Protein AF-A0A7X7DGM4-F1 (afdb_monomer)

Mean predicted aligned error: 7.17 Å

Radius of gyration: 21.06 Å; Cα contacts (8 Å, |Δi|>4): 216; chains: 1; bounding box: 53×40×77 Å

Foldseek 3Di:
DVVVVVVVVVPPPDPPLCVVLVVLVVLLVVLVVLCVCCVVVVDVDCLSNLLDQNHSLVVSLLVLLVVLLVLLVVCCVVPPAPLSVLVNQLSVQVSCCSVPVPLLVQLCVVPVDQPDDDPRHGSSLVSSLVSCCVRNVVSVVVSVVRLVVDDPVVNVLVVLLVVLCVQLCCLCPVCVRVPNSVSSSSSNSVSSSSSSSSSSVSSVVVVVDDDDDDPPPDPDPPDD

pLDDT: mean 87.49, std 14.37, range [39.38, 98.25]

Secondary structure (DSSP, 8-state):
-HHHHHHHHHTSPP--HHHHHHHHHHHHHHHHHHHHHHHTTS---GGG-TTSTTSHHHHHHHHHHHHHHHHHHHHHHHS--HHHHHHHHHHHHHHHHHHHTHHHHHHHHH---TT-EETTEEHHHHHHHHHHHHHHHHHHHHHHHHHHHS-HHHHHHHHHHHHHHHHHHIIIIIIHHTT-HHHHHHHHHHHHHHHHHHHHHHHHHHHSSPPPPPTT-PPPP---

Structure (mmCIF, N/CA/C/O backbone):
data_AF-A0A7X7DGM4-F1
#
_entry.id   AF-A0A7X7DGM4-F1
#
loop_
_atom_site.group_PDB
_atom_site.id
_atom_site.type_symbol
_atom_site.label_atom_id
_atom_site.label_alt_id
_atom_site.label_comp_id
_atom_site.label_asym_id
_atom_site.label_entity_id
_atom_site.label_seq_id
_atom_site.pdbx_PDB_ins_code
_atom_site.Cartn_x
_atom_site.Cartn_y
_atom_site.Cartn_z
_atom_site.occupancy
_atom_site.B_iso_or_equiv
_atom_site.auth_seq_id
_atom_site.auth_comp_id
_atom_site.auth_asym_id
_atom_site.auth_atom_id
_atom_site.pdbx_PDB_model_num
ATOM 1 N N . MET A 1 1 ? -33.653 -12.966 5.161 1.00 49.22 1 MET A N 1
ATOM 2 C CA . MET A 1 1 ? -32.394 -12.351 4.659 1.00 49.22 1 MET A CA 1
ATOM 3 C C . MET A 1 1 ? -31.360 -12.007 5.738 1.00 49.22 1 MET A C 1
ATOM 5 O O . MET A 1 1 ? -30.227 -12.444 5.595 1.00 49.22 1 MET A O 1
ATOM 9 N N . LYS A 1 2 ? -31.691 -11.287 6.828 1.00 43.81 2 LYS A N 1
ATOM 10 C CA . LYS A 1 2 ? -30.704 -10.908 7.875 1.00 43.81 2 LYS A CA 1
ATOM 11 C C . LYS A 1 2 ? -30.013 -12.096 8.576 1.00 43.81 2 LYS A C 1
ATOM 13 O O . LYS A 1 2 ? -28.838 -11.999 8.907 1.00 43.81 2 LYS A O 1
ATOM 18 N N . VAL A 1 3 ? -30.720 -13.214 8.767 1.00 45.28 3 VAL A N 1
ATOM 19 C CA . VAL A 1 3 ? -30.190 -14.428 9.424 1.00 45.28 3 VAL A CA 1
ATOM 20 C C . VAL A 1 3 ? -29.213 -15.193 8.518 1.00 45.28 3 VAL A C 1
ATOM 22 O O . VAL A 1 3 ? -28.155 -15.612 8.975 1.00 45.28 3 VAL A O 1
ATOM 25 N N . ALA A 1 4 ? -29.513 -15.280 7.218 1.00 39.38 4 ALA A N 1
ATOM 26 C CA . ALA A 1 4 ? -28.675 -15.964 6.230 1.00 39.38 4 ALA A CA 1
ATOM 27 C C . ALA A 1 4 ? -27.340 -15.238 5.977 1.00 39.38 4 ALA A C 1
ATOM 29 O O . ALA A 1 4 ? -26.299 -15.883 5.910 1.00 39.38 4 ALA A O 1
ATOM 30 N N . LEU A 1 5 ? -27.338 -13.894 5.941 1.00 39.94 5 LEU A N 1
ATOM 31 C CA . LEU A 1 5 ? -26.080 -13.137 5.905 1.00 39.94 5 LEU A CA 1
ATOM 32 C C . LEU A 1 5 ? -25.246 -13.400 7.166 1.00 39.94 5 LEU A C 1
ATOM 34 O O . LEU A 1 5 ? -24.058 -13.677 7.064 1.00 39.94 5 LEU A O 1
ATOM 38 N N . LYS A 1 6 ? -25.849 -13.362 8.361 1.00 44.38 6 LYS A N 1
ATOM 39 C CA . LYS A 1 6 ? -25.115 -13.599 9.617 1.00 44.38 6 LYS A CA 1
ATOM 40 C C . LYS A 1 6 ? -24.428 -14.977 9.632 1.00 44.38 6 LYS A C 1
ATOM 42 O O . LYS A 1 6 ? -23.283 -15.070 10.057 1.00 44.38 6 LYS A O 1
ATOM 47 N N . SER A 1 7 ? -25.106 -16.001 9.108 1.00 42.91 7 SER A N 1
ATOM 48 C CA . SER A 1 7 ? -24.607 -17.377 8.975 1.00 42.91 7 SER A CA 1
ATOM 49 C C . SER A 1 7 ? -23.436 -17.503 7.991 1.00 42.91 7 SER A C 1
ATOM 51 O O . SER A 1 7 ? -22.417 -18.076 8.364 1.00 42.91 7 SER A O 1
ATOM 53 N N . PHE A 1 8 ? -23.527 -16.914 6.795 1.00 46.56 8 PHE A N 1
ATOM 54 C CA . PHE A 1 8 ? -22.455 -16.981 5.790 1.00 46.56 8 PHE A CA 1
ATOM 55 C C . PHE A 1 8 ? -21.150 -16.329 6.281 1.00 46.56 8 PHE A C 1
ATOM 57 O O . PHE A 1 8 ? -20.058 -16.853 6.092 1.00 46.56 8 PHE A O 1
ATOM 64 N N . TRP A 1 9 ? -21.247 -15.200 6.988 1.00 43.81 9 TRP A N 1
ATOM 65 C CA . TRP A 1 9 ? -20.066 -14.470 7.465 1.00 43.81 9 TRP A CA 1
ATOM 66 C C . TRP A 1 9 ? -19.476 -15.029 8.775 1.00 43.81 9 TRP A C 1
ATOM 68 O O . TRP A 1 9 ? -18.310 -14.760 9.069 1.00 43.81 9 TRP A O 1
ATOM 78 N N . CYS A 1 10 ? -20.245 -15.817 9.541 1.00 47.12 10 CYS A N 1
ATOM 79 C CA . CYS A 1 10 ? -19.737 -16.634 10.654 1.00 47.12 10 CYS A CA 1
ATOM 80 C C . CYS A 1 10 ? -18.918 -17.844 10.178 1.00 47.12 10 CYS A C 1
ATOM 82 O O . CYS A 1 10 ? -18.188 -18.416 10.978 1.00 47.12 10 CYS A O 1
ATOM 84 N N . GLN A 1 11 ? -19.025 -18.212 8.898 1.00 44.12 11 GLN A N 1
ATOM 85 C CA . GLN A 1 11 ? -18.279 -19.317 8.291 1.00 44.12 11 GLN A CA 1
ATOM 86 C C . GLN A 1 11 ? -16.961 -18.884 7.642 1.00 44.12 11 GLN A C 1
ATOM 88 O O . GLN A 1 11 ? -16.207 -19.748 7.204 1.00 44.12 11 GLN A O 1
ATOM 93 N N . ILE A 1 12 ? -16.647 -17.581 7.585 1.00 50.88 12 ILE A N 1
ATOM 94 C CA . ILE A 1 12 ? -15.304 -17.161 7.171 1.00 50.88 12 ILE A CA 1
ATOM 95 C C . ILE A 1 12 ? -14.334 -17.604 8.267 1.00 50.88 12 ILE A C 1
ATOM 97 O O . ILE A 1 12 ? -14.488 -17.124 9.398 1.00 50.88 12 ILE A O 1
ATOM 101 N N . PRO A 1 13 ? -13.364 -18.487 7.953 1.00 57.91 13 PRO A N 1
ATOM 102 C CA . PRO A 1 13 ? -12.381 -18.952 8.918 1.00 57.91 13 PRO A CA 1
ATOM 103 C C . PRO A 1 13 ? -11.741 -17.758 9.613 1.00 57.91 13 PRO A C 1
ATOM 105 O O . PRO A 1 13 ? -11.475 -16.731 8.980 1.00 57.91 13 PRO A O 1
ATOM 108 N N . ASP A 1 14 ? -11.489 -17.872 10.915 1.00 69.38 14 ASP A N 1
ATOM 109 C CA . ASP A 1 14 ? -10.647 -16.884 11.570 1.00 69.38 14 ASP A CA 1
ATOM 110 C C . ASP A 1 14 ? -9.320 -16.809 10.810 1.00 69.38 14 ASP A C 1
ATOM 112 O O . ASP A 1 14 ? -8.668 -17.825 10.565 1.00 69.38 14 ASP A O 1
ATOM 116 N N . PHE A 1 15 ? -8.945 -15.596 10.399 1.00 71.94 15 PHE A N 1
ATOM 117 C CA . PHE A 1 15 ? -7.660 -15.347 9.766 1.00 71.94 15 PHE A CA 1
ATOM 118 C C . PHE A 1 15 ? -6.574 -15.884 10.697 1.00 71.94 15 PHE A C 1
ATOM 120 O O . PHE A 1 15 ? -6.407 -15.356 11.796 1.00 71.94 15 PHE A O 1
ATOM 127 N N . ASN A 1 16 ? -5.846 -16.922 10.287 1.00 87.44 16 ASN A N 1
ATOM 128 C CA . ASN A 1 16 ? -4.618 -17.295 10.970 1.00 87.44 16 ASN A CA 1
ATOM 129 C C . ASN A 1 16 ? -3.543 -16.299 10.506 1.00 87.44 16 ASN A C 1
ATOM 131 O O . ASN A 1 16 ? -3.042 -16.439 9.387 1.00 87.44 16 ASN A O 1
ATOM 135 N N . PRO A 1 17 ? -3.198 -15.275 11.315 1.00 88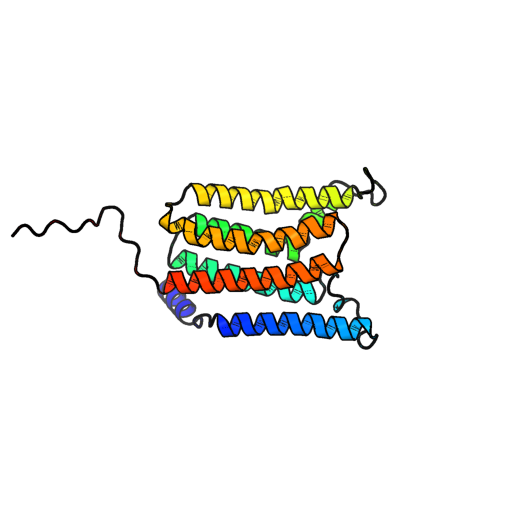.81 17 PRO A N 1
ATOM 136 C CA . PRO A 1 17 ? -2.332 -14.196 10.856 1.00 88.81 17 PRO A CA 1
ATOM 137 C C . PRO A 1 17 ? -0.936 -14.707 10.499 1.00 88.81 17 PRO A C 1
ATOM 139 O O . PRO A 1 17 ? -0.313 -14.164 9.597 1.00 88.81 17 PRO A O 1
ATOM 142 N N . MET A 1 18 ? -0.471 -15.776 11.156 1.00 90.12 18 MET A N 1
ATOM 143 C CA . MET A 1 18 ? 0.835 -16.371 10.881 1.00 90.12 18 MET A CA 1
ATOM 144 C C . MET A 1 18 ? 0.834 -17.153 9.572 1.00 90.12 18 MET A C 1
ATOM 146 O O . MET A 1 18 ? 1.794 -17.056 8.819 1.00 90.12 18 MET A O 1
ATOM 150 N N . ALA A 1 19 ? -0.243 -17.883 9.267 1.00 93.06 19 ALA A N 1
ATOM 151 C CA . ALA A 1 19 ? -0.361 -18.581 7.988 1.00 93.06 19 ALA A CA 1
ATOM 152 C C . ALA A 1 19 ? -0.428 -17.593 6.813 1.00 93.06 19 ALA A C 1
ATOM 154 O O . ALA A 1 19 ? 0.237 -17.790 5.803 1.00 93.06 19 ALA A O 1
ATOM 155 N N . ILE A 1 20 ? -1.186 -16.503 6.970 1.00 94.69 20 ILE A N 1
ATOM 156 C CA . ILE A 1 20 ? -1.295 -15.443 5.958 1.00 94.69 20 ILE A CA 1
ATOM 157 C C . ILE A 1 20 ? 0.048 -14.741 5.767 1.00 94.69 20 ILE A C 1
ATOM 159 O O . ILE A 1 20 ? 0.501 -14.584 4.638 1.00 94.69 20 ILE A O 1
ATOM 163 N N . LEU A 1 21 ? 0.701 -14.339 6.861 1.00 95.50 21 LEU A N 1
ATOM 164 C CA . LEU A 1 21 ? 2.006 -13.693 6.785 1.00 95.50 21 LEU A CA 1
ATOM 165 C C . LEU A 1 21 ? 3.051 -14.630 6.169 1.00 95.50 21 LEU A C 1
ATOM 167 O O . LEU A 1 21 ? 3.787 -14.212 5.284 1.00 95.50 21 LEU A O 1
ATOM 171 N N . GLY A 1 22 ? 3.070 -15.900 6.580 1.00 96.56 22 GLY A N 1
ATOM 172 C CA . GLY A 1 22 ? 3.947 -16.919 6.007 1.00 96.56 22 GLY A CA 1
ATOM 173 C C . GLY A 1 22 ? 3.726 -17.098 4.505 1.00 96.56 22 GLY A C 1
ATOM 174 O O . GLY A 1 22 ? 4.695 -17.143 3.756 1.00 96.56 22 GLY A O 1
ATOM 175 N N . PHE A 1 23 ? 2.470 -17.115 4.050 1.00 97.00 23 PHE A N 1
ATOM 176 C CA . PHE A 1 23 ? 2.144 -17.158 2.625 1.00 97.00 23 PHE A CA 1
ATOM 177 C C . PHE A 1 23 ? 2.737 -15.966 1.860 1.00 97.00 23 PHE A C 1
ATOM 179 O O . PHE A 1 23 ? 3.392 -16.173 0.843 1.00 97.00 23 PHE A O 1
ATOM 186 N N . PHE A 1 24 ? 2.565 -14.735 2.352 1.00 97.75 24 PHE A N 1
ATOM 187 C CA . PHE A 1 24 ? 3.086 -13.552 1.657 1.00 97.75 24 PHE A CA 1
ATOM 188 C C . PHE A 1 24 ? 4.608 -13.426 1.720 1.00 97.75 24 PHE A C 1
ATOM 190 O O . PHE A 1 24 ? 5.209 -13.021 0.735 1.00 97.75 24 PHE A O 1
ATOM 197 N N . VAL A 1 25 ? 5.248 -13.847 2.814 1.00 98.00 25 VAL A N 1
ATOM 198 C CA . VAL A 1 25 ? 6.716 -13.938 2.880 1.00 98.00 25 VAL A CA 1
ATOM 199 C C . VAL A 1 25 ? 7.246 -14.937 1.846 1.00 98.00 25 VAL A C 1
ATOM 201 O O . VAL A 1 25 ? 8.234 -14.659 1.171 1.00 98.00 25 VAL A O 1
ATOM 204 N N . LEU A 1 26 ? 6.584 -16.086 1.683 1.00 98.06 26 LEU A N 1
ATOM 205 C CA . LEU A 1 26 ? 6.948 -17.061 0.652 1.00 98.06 26 LEU A CA 1
ATOM 206 C C . LEU A 1 26 ? 6.674 -16.536 -0.763 1.00 98.06 26 LEU A C 1
ATOM 208 O O . LEU A 1 26 ? 7.463 -16.808 -1.663 1.00 98.06 26 LEU A O 1
ATOM 212 N N . ALA A 1 27 ? 5.596 -15.775 -0.966 1.00 97.62 27 ALA A N 1
ATOM 213 C CA . ALA A 1 27 ? 5.300 -15.138 -2.247 1.00 97.62 27 ALA A CA 1
ATOM 214 C C . ALA A 1 27 ? 6.354 -14.079 -2.620 1.00 97.62 27 ALA A C 1
ATOM 216 O O . ALA A 1 27 ? 6.811 -14.058 -3.761 1.00 97.62 27 ALA A O 1
ATOM 217 N N . ASP A 1 28 ? 6.808 -13.274 -1.655 1.00 97.31 28 ASP A N 1
ATOM 218 C CA . ASP A 1 28 ? 7.899 -12.310 -1.845 1.00 97.31 28 ASP A CA 1
ATOM 219 C C . ASP A 1 28 ? 9.216 -13.021 -2.180 1.00 97.31 28 ASP A C 1
ATOM 221 O O . ASP A 1 28 ? 9.929 -12.632 -3.105 1.00 97.31 28 ASP A O 1
ATOM 225 N N . ALA A 1 29 ? 9.530 -14.105 -1.462 1.00 97.56 29 ALA A N 1
ATOM 226 C CA . ALA A 1 29 ? 10.707 -14.925 -1.743 1.00 97.56 29 ALA A CA 1
ATOM 227 C C . ALA A 1 29 ? 10.638 -15.565 -3.138 1.00 97.56 29 ALA A C 1
ATOM 229 O O . ALA A 1 29 ? 11.643 -15.616 -3.847 1.00 97.56 29 ALA A O 1
ATOM 230 N N . LEU A 1 30 ? 9.451 -16.013 -3.558 1.00 97.56 30 LEU A N 1
ATOM 231 C CA . LEU A 1 30 ? 9.222 -16.524 -4.904 1.00 97.56 30 LEU A CA 1
ATOM 232 C C . LEU A 1 30 ? 9.424 -15.428 -5.957 1.00 97.56 30 LEU A C 1
ATOM 234 O O . LEU A 1 30 ? 10.065 -15.693 -6.970 1.00 97.56 30 LEU A O 1
ATOM 238 N N . ALA A 1 31 ? 8.939 -14.205 -5.724 1.00 97.12 31 ALA A N 1
ATOM 239 C CA . ALA A 1 31 ? 9.156 -13.086 -6.640 1.00 97.12 31 ALA A CA 1
ATOM 240 C C . ALA A 1 31 ? 10.651 -12.790 -6.828 1.00 97.12 31 ALA A C 1
ATOM 242 O O . ALA A 1 31 ? 11.116 -12.670 -7.962 1.00 97.12 31 ALA A O 1
ATOM 243 N N . TRP A 1 32 ? 11.423 -12.783 -5.739 1.00 96.94 32 TRP A N 1
ATOM 244 C CA . TRP A 1 32 ? 12.881 -12.650 -5.792 1.00 96.94 32 TRP A CA 1
ATOM 245 C C . TRP A 1 32 ? 13.574 -13.806 -6.512 1.00 96.94 32 TRP A C 1
ATOM 247 O O . TRP A 1 32 ? 14.485 -13.572 -7.304 1.00 96.94 32 TRP A O 1
ATOM 257 N N . LEU A 1 33 ? 13.149 -15.048 -6.269 1.00 97.62 33 LEU A N 1
ATOM 258 C CA . LEU A 1 33 ? 13.703 -16.222 -6.943 1.00 97.62 33 LEU A CA 1
ATOM 259 C C . LEU A 1 33 ? 13.465 -16.161 -8.458 1.00 97.62 33 LEU A C 1
ATOM 261 O O . LEU A 1 33 ? 14.388 -16.390 -9.239 1.00 97.62 33 LEU A O 1
ATOM 265 N N . LEU A 1 34 ? 12.242 -15.823 -8.871 1.00 97.62 34 LEU A N 1
ATOM 266 C CA . LEU A 1 34 ? 11.877 -15.685 -10.281 1.00 97.62 34 LEU A CA 1
ATOM 267 C C . LEU A 1 34 ? 12.620 -14.522 -10.941 1.00 97.62 34 LEU A C 1
ATOM 269 O O . LEU A 1 34 ? 13.080 -14.666 -12.072 1.00 97.62 34 LEU A O 1
ATOM 273 N N . TYR A 1 35 ? 12.810 -13.409 -10.228 1.00 96.75 35 TYR A N 1
ATOM 274 C CA . TYR A 1 35 ? 13.678 -12.331 -10.689 1.00 96.75 35 TYR A CA 1
ATOM 275 C C . TYR A 1 35 ? 15.127 -12.811 -10.866 1.00 96.75 35 TYR A C 1
ATOM 277 O O . TYR A 1 35 ? 15.737 -12.549 -11.899 1.00 96.75 35 TYR A O 1
ATOM 285 N N . GLY A 1 36 ? 15.656 -13.597 -9.923 1.00 96.88 36 GLY A N 1
ATOM 286 C CA . GLY A 1 36 ? 16.966 -14.239 -10.044 1.00 96.88 36 GLY A CA 1
ATOM 287 C C . GLY A 1 36 ? 17.088 -15.076 -11.319 1.00 96.88 36 GLY A C 1
ATOM 288 O O . GLY A 1 36 ? 18.014 -14.873 -12.102 1.00 96.88 36 GLY A O 1
ATOM 289 N N . PHE A 1 37 ? 16.113 -15.949 -11.588 1.00 98.12 37 PHE A N 1
ATOM 290 C CA . PHE A 1 37 ? 16.063 -16.732 -12.828 1.00 98.12 37 PHE A CA 1
ATOM 291 C C . PHE A 1 37 ? 15.947 -15.864 -14.085 1.00 98.12 37 PHE A C 1
ATOM 293 O O . PHE A 1 37 ? 16.579 -16.173 -15.093 1.00 98.12 37 PHE A O 1
ATOM 300 N N . TYR A 1 38 ? 15.191 -14.768 -14.030 1.00 96.94 38 TYR A N 1
ATOM 301 C CA . TYR A 1 38 ? 15.123 -13.797 -15.118 1.00 96.94 38 TYR A CA 1
ATOM 302 C C . TYR A 1 38 ? 16.489 -13.152 -15.400 1.00 96.94 38 TYR A C 1
ATOM 304 O O . TYR A 1 38 ? 16.911 -13.096 -16.548 1.00 96.94 38 TYR A O 1
ATOM 312 N N . THR A 1 39 ? 17.234 -12.738 -14.370 1.00 96.50 39 THR A N 1
ATOM 313 C CA . THR A 1 39 ? 18.568 -12.124 -14.553 1.00 96.50 39 THR A CA 1
ATOM 314 C C . THR A 1 39 ? 19.650 -13.089 -15.045 1.00 96.50 39 THR A C 1
ATOM 316 O O . THR A 1 39 ? 20.721 -12.642 -15.440 1.00 96.50 39 THR A O 1
ATOM 319 N N . GLN A 1 40 ? 19.392 -14.397 -14.994 1.00 97.12 40 GLN A N 1
ATOM 320 C CA . GLN A 1 40 ? 20.279 -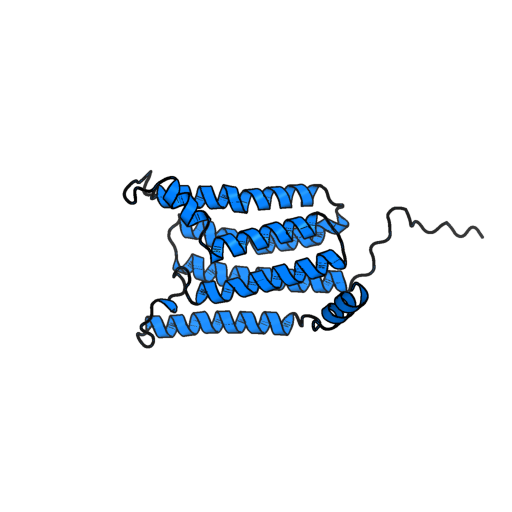15.447 -15.507 1.00 97.12 40 GLN A CA 1
ATOM 321 C C . GLN A 1 40 ? 19.801 -15.994 -16.863 1.00 97.12 40 GLN A C 1
ATOM 323 O O . GLN A 1 40 ? 20.228 -17.074 -17.266 1.00 97.12 40 GLN A O 1
ATOM 328 N N . ASP A 1 41 ? 18.867 -15.304 -17.529 1.00 95.19 41 ASP A N 1
ATOM 329 C CA . ASP A 1 41 ? 18.271 -15.695 -18.814 1.00 95.19 41 ASP A CA 1
ATOM 330 C C . ASP A 1 41 ? 17.572 -17.075 -18.808 1.00 95.19 41 ASP A C 1
ATOM 332 O O . ASP A 1 41 ? 17.265 -17.639 -19.858 1.00 95.19 41 ASP A O 1
ATOM 336 N N . ILE A 1 42 ? 17.257 -17.619 -17.624 1.00 97.25 42 ILE A N 1
ATOM 337 C CA . ILE A 1 42 ? 16.465 -18.853 -17.469 1.00 97.25 42 ILE A CA 1
ATOM 338 C C . ILE A 1 42 ? 14.993 -18.562 -17.789 1.00 97.25 42 ILE A C 1
ATOM 340 O O . ILE A 1 42 ? 14.302 -19.373 -18.406 1.00 97.25 42 ILE A O 1
ATOM 344 N N . LEU A 1 43 ? 14.507 -17.391 -17.366 1.00 96.56 43 LEU A N 1
ATOM 345 C CA . LEU A 1 43 ? 13.185 -16.875 -17.708 1.00 96.56 43 LEU A CA 1
ATOM 346 C C . LEU A 1 43 ? 13.339 -15.682 -18.649 1.00 96.56 43 LEU A C 1
ATOM 348 O O . LEU A 1 43 ? 14.045 -14.732 -18.340 1.00 96.56 43 LEU A O 1
ATOM 352 N N . THR A 1 44 ? 12.628 -15.697 -19.772 1.00 95.19 44 THR A N 1
ATOM 353 C CA . THR A 1 44 ? 12.768 -14.671 -20.823 1.00 95.19 44 THR A CA 1
ATOM 354 C C . THR A 1 44 ? 11.712 -13.568 -20.751 1.00 95.19 44 THR A C 1
ATOM 356 O O . THR A 1 44 ? 11.869 -12.497 -21.338 1.00 95.19 44 THR A O 1
ATOM 359 N N . SER A 1 45 ? 10.609 -13.806 -20.037 1.00 96.50 45 SER A N 1
ATOM 360 C CA . SER A 1 45 ? 9.525 -12.833 -19.928 1.00 96.50 45 SER A CA 1
ATOM 361 C C . SER A 1 45 ? 9.876 -11.722 -18.946 1.00 96.50 45 SER A C 1
ATOM 363 O O . SER A 1 45 ? 10.128 -11.982 -17.770 1.00 96.50 45 SER A O 1
ATOM 365 N N . ARG A 1 46 ? 9.761 -10.464 -19.395 1.00 94.62 46 ARG A N 1
ATOM 366 C CA . ARG A 1 46 ? 9.895 -9.275 -18.533 1.00 94.62 46 ARG A CA 1
ATOM 367 C C . ARG A 1 46 ? 8.897 -9.251 -17.377 1.00 94.62 46 ARG A C 1
ATOM 369 O O . ARG A 1 46 ? 9.101 -8.497 -16.439 1.00 94.62 46 ARG A O 1
ATOM 376 N N . PHE A 1 47 ? 7.843 -10.066 -17.426 1.00 96.62 47 PHE A N 1
ATOM 377 C CA . PHE A 1 47 ? 6.889 -10.250 -16.331 1.00 96.62 47 PHE A CA 1
ATOM 378 C C . PHE A 1 47 ? 7.557 -10.570 -14.983 1.00 96.62 47 PHE A C 1
ATOM 380 O O . PHE A 1 47 ? 7.049 -10.162 -13.945 1.00 96.62 47 PHE A O 1
ATOM 387 N N . PHE A 1 48 ? 8.696 -11.268 -14.997 1.00 96.56 48 PHE A N 1
ATOM 388 C CA . PHE A 1 48 ? 9.439 -11.641 -13.787 1.00 96.56 48 PHE A CA 1
ATOM 389 C C . PHE A 1 48 ? 10.448 -10.580 -13.329 1.00 96.56 48 PHE A C 1
ATOM 391 O O . PHE A 1 48 ? 11.117 -10.763 -12.314 1.00 96.56 48 PHE A O 1
ATOM 398 N N . HIS A 1 49 ? 10.569 -9.471 -14.057 1.00 95.12 49 HIS A N 1
ATOM 399 C CA . HIS A 1 49 ? 11.343 -8.326 -13.606 1.00 95.12 49 HIS A CA 1
ATOM 400 C C . HIS A 1 49 ? 10.597 -7.637 -12.460 1.00 95.12 49 HIS A C 1
ATOM 402 O O . HIS A 1 49 ? 9.445 -7.249 -12.630 1.00 95.12 49 HIS A O 1
ATOM 408 N N . ILE A 1 50 ? 11.235 -7.491 -11.297 1.00 92.50 50 ILE A N 1
ATOM 409 C CA . ILE A 1 50 ? 10.542 -7.027 -10.085 1.00 92.50 50 ILE A CA 1
ATOM 410 C C . ILE A 1 50 ? 10.085 -5.566 -10.175 1.00 92.50 50 ILE A C 1
ATOM 412 O O . ILE A 1 50 ? 9.006 -5.249 -9.700 1.00 92.50 50 ILE A O 1
ATOM 416 N N . ALA A 1 51 ? 10.861 -4.708 -10.842 1.00 92.50 51 ALA A N 1
ATOM 417 C CA . ALA A 1 51 ? 10.544 -3.292 -11.043 1.00 92.50 51 ALA A CA 1
ATOM 418 C C . ALA A 1 51 ? 9.773 -3.036 -12.346 1.00 92.50 51 ALA A C 1
ATOM 420 O O . ALA A 1 51 ? 10.055 -2.083 -13.066 1.00 92.50 51 ALA A O 1
ATOM 421 N N . ARG A 1 52 ? 8.942 -3.991 -12.765 1.00 91.62 52 ARG A N 1
ATOM 422 C CA . ARG A 1 52 ? 8.095 -3.830 -13.944 1.00 91.62 52 ARG A CA 1
ATOM 423 C C . ARG A 1 52 ? 6.665 -3.581 -13.494 1.00 91.62 52 ARG A C 1
ATOM 425 O O . ARG A 1 52 ? 6.099 -4.460 -12.848 1.00 91.62 52 ARG A O 1
ATOM 432 N N . ASP A 1 53 ? 6.082 -2.529 -14.053 1.00 87.81 53 ASP A N 1
ATOM 433 C CA . ASP A 1 53 ? 4.660 -2.220 -13.946 1.00 87.81 53 ASP A CA 1
ATOM 434 C C . ASP A 1 53 ? 3.801 -3.421 -14.351 1.00 87.81 53 ASP A C 1
ATOM 436 O O . ASP A 1 53 ? 3.970 -4.018 -15.432 1.00 87.81 53 ASP A O 1
ATOM 440 N N . ARG A 1 54 ? 2.878 -3.796 -13.467 1.00 90.75 54 ARG A N 1
ATOM 441 C CA . ARG A 1 54 ? 1.990 -4.965 -13.569 1.00 90.75 54 ARG A CA 1
ATOM 442 C C . ARG A 1 54 ? 2.749 -6.281 -13.748 1.00 90.75 54 ARG A C 1
ATOM 444 O O . ARG A 1 54 ? 2.246 -7.242 -14.343 1.00 90.75 54 ARG A O 1
ATOM 451 N N . GLY A 1 55 ? 3.995 -6.316 -13.284 1.00 93.75 55 GLY A N 1
ATOM 452 C CA . GLY A 1 55 ? 4.827 -7.505 -13.209 1.00 93.75 55 GLY A CA 1
ATOM 453 C C . GLY A 1 55 ? 4.412 -8.420 -12.061 1.00 93.75 55 GLY A C 1
ATOM 454 O O . GLY A 1 55 ? 3.515 -8.129 -11.269 1.00 93.75 55 GLY A O 1
ATOM 455 N N . PHE A 1 56 ? 5.098 -9.555 -11.948 1.00 95.12 56 PHE A N 1
ATOM 456 C CA . PHE A 1 56 ? 4.826 -10.522 -10.889 1.00 95.12 56 PHE A CA 1
ATOM 457 C C . PHE A 1 56 ? 4.989 -9.917 -9.485 1.00 95.12 56 PHE A C 1
ATOM 459 O O . PHE A 1 56 ? 4.214 -10.255 -8.594 1.00 95.12 56 PHE A O 1
ATOM 466 N N . GLY A 1 57 ? 5.955 -9.005 -9.304 1.00 93.25 57 GLY A N 1
ATOM 467 C CA . GLY A 1 57 ? 6.189 -8.299 -8.041 1.00 93.25 57 GLY A CA 1
ATOM 468 C C . GLY A 1 57 ? 4.941 -7.568 -7.543 1.00 93.25 57 GLY A C 1
ATOM 469 O O . GLY A 1 57 ? 4.459 -7.865 -6.454 1.00 93.25 57 GLY A O 1
ATOM 470 N N . GLU A 1 58 ? 4.360 -6.692 -8.361 1.00 93.00 58 GLU A N 1
ATOM 471 C CA . GLU A 1 58 ? 3.117 -5.970 -8.044 1.00 93.00 58 GLU A CA 1
ATOM 472 C C . GLU A 1 58 ? 1.908 -6.883 -7.852 1.00 93.00 58 GLU A C 1
ATOM 474 O O . GLU A 1 58 ? 1.135 -6.714 -6.909 1.00 93.00 58 GLU A O 1
ATOM 479 N N . ILE A 1 59 ? 1.768 -7.919 -8.684 1.00 94.56 59 ILE A N 1
ATOM 480 C CA . ILE A 1 59 ? 0.665 -8.881 -8.552 1.00 94.56 59 ILE A CA 1
ATOM 481 C C . ILE A 1 59 ? 0.696 -9.586 -7.189 1.00 94.56 59 ILE A C 1
ATOM 483 O O . ILE A 1 59 ? -0.356 -9.958 -6.669 1.00 94.56 59 ILE A O 1
ATOM 487 N N . VAL A 1 60 ? 1.871 -9.754 -6.574 1.00 96.06 60 VAL A N 1
ATOM 488 C CA . VAL A 1 60 ? 1.996 -10.265 -5.199 1.00 96.06 60 VAL A CA 1
ATOM 489 C C . VAL A 1 60 ? 1.575 -9.218 -4.154 1.00 96.06 60 VAL A C 1
ATOM 491 O O . VAL A 1 60 ? 1.123 -9.589 -3.065 1.00 96.06 60 VAL A O 1
ATOM 494 N N . GLN A 1 61 ? 1.659 -7.92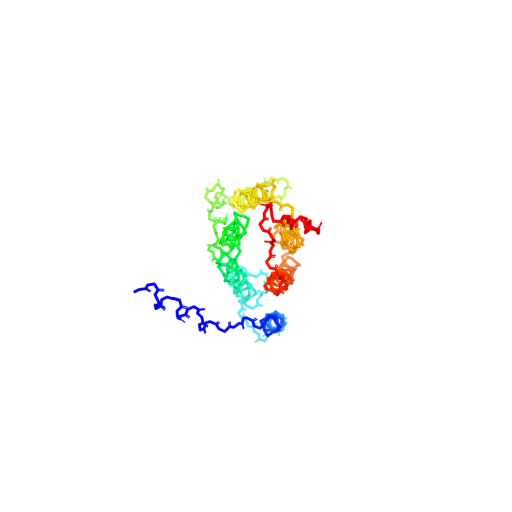3 -4.461 1.00 95.56 61 GLN A N 1
ATOM 495 C CA . GLN A 1 61 ? 1.262 -6.832 -3.566 1.00 95.56 61 GLN A CA 1
ATOM 496 C C . GLN A 1 61 ? -0.261 -6.636 -3.507 1.00 95.56 61 GLN A C 1
ATOM 498 O O . GLN A 1 61 ? -0.803 -6.472 -2.409 1.00 95.56 61 GLN A O 1
ATOM 503 N N . TYR A 1 62 ? -0.987 -6.738 -4.630 1.00 95.88 62 TYR A N 1
ATOM 504 C CA . TYR A 1 62 ? -2.440 -6.482 -4.653 1.00 95.88 62 TYR A CA 1
ATOM 505 C C . TYR A 1 62 ? -3.237 -7.334 -3.640 1.00 95.88 62 TYR A C 1
ATOM 507 O O . TYR A 1 62 ? -4.086 -6.796 -2.917 1.00 95.88 62 TYR A O 1
ATOM 515 N N . PRO A 1 63 ? -2.975 -8.650 -3.480 1.00 96.88 63 PRO A N 1
ATOM 516 C CA . PRO A 1 63 ? -3.670 -9.452 -2.482 1.00 96.88 63 PRO A CA 1
ATOM 517 C C . PRO A 1 63 ? -3.327 -9.050 -1.039 1.00 96.88 63 PRO A C 1
ATOM 519 O O . PRO A 1 63 ? -4.167 -9.250 -0.159 1.00 96.88 63 PRO A O 1
ATOM 522 N N . LYS A 1 64 ? -2.157 -8.444 -0.768 1.00 97.81 64 LYS A N 1
ATOM 523 C CA . LYS A 1 64 ? -1.823 -7.902 0.567 1.00 97.81 64 LYS A CA 1
ATOM 524 C C . LYS A 1 64 ? -2.785 -6.772 0.924 1.00 97.81 64 LYS A C 1
ATOM 526 O O . LYS A 1 64 ? -3.389 -6.809 2.000 1.00 97.81 64 LYS A O 1
ATOM 531 N N . PHE A 1 65 ? -3.014 -5.833 0.002 1.00 97.25 65 PHE A N 1
ATOM 532 C CA . PHE A 1 65 ? -4.063 -4.818 0.148 1.00 97.25 65 PHE A CA 1
ATOM 533 C C . PHE A 1 65 ? -5.442 -5.451 0.330 1.00 97.25 65 PHE A C 1
ATOM 535 O O . PHE A 1 65 ? -6.158 -5.093 1.266 1.00 97.25 65 PHE A O 1
ATOM 542 N N . GLY A 1 66 ? -5.792 -6.440 -0.498 1.00 96.94 66 GLY A N 1
ATOM 543 C CA . GLY A 1 66 ? -7.060 -7.166 -0.389 1.00 96.94 66 GLY A CA 1
ATOM 544 C C . GLY A 1 66 ? -7.296 -7.756 1.007 1.00 96.94 66 GLY A C 1
ATOM 545 O O . GLY A 1 66 ? -8.384 -7.613 1.5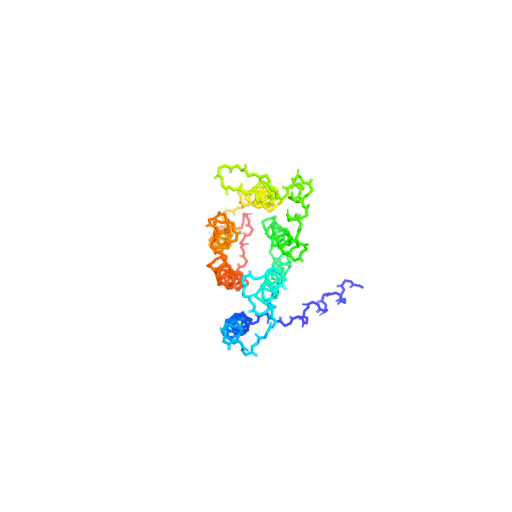73 1.00 96.94 66 GLY A O 1
ATOM 546 N N . VAL A 1 67 ? -6.265 -8.351 1.616 1.00 96.81 67 VAL A N 1
ATOM 547 C CA . VAL A 1 67 ? -6.335 -8.865 2.990 1.00 96.81 67 VAL A CA 1
ATOM 548 C C . VAL A 1 67 ? -6.478 -7.735 4.009 1.00 96.81 67 VAL A C 1
ATOM 550 O O . VAL A 1 67 ? -7.330 -7.835 4.894 1.00 96.81 67 VAL A O 1
ATOM 553 N N . MET A 1 68 ? -5.711 -6.646 3.894 1.00 96.94 68 MET A N 1
ATOM 554 C CA . MET A 1 68 ? -5.841 -5.491 4.796 1.00 96.94 68 MET A CA 1
ATOM 555 C C . MET A 1 68 ? -7.254 -4.888 4.750 1.00 96.94 68 MET A C 1
ATOM 557 O O . MET A 1 68 ? -7.858 -4.621 5.793 1.00 96.94 68 MET A O 1
ATOM 561 N N . ILE A 1 69 ? -7.822 -4.754 3.551 1.00 97.38 69 ILE A N 1
ATOM 562 C CA . ILE A 1 69 ? -9.199 -4.306 3.316 1.00 97.38 69 ILE A CA 1
ATOM 563 C C . ILE A 1 69 ? -10.194 -5.281 3.959 1.00 97.38 69 ILE A C 1
ATOM 565 O O . ILE A 1 69 ? -11.076 -4.853 4.707 1.00 97.38 69 ILE A O 1
ATOM 569 N N . ALA A 1 70 ? -10.042 -6.591 3.746 1.00 95.12 70 ALA A N 1
ATOM 570 C CA . ALA A 1 70 ? -10.921 -7.602 4.339 1.00 95.12 70 ALA A CA 1
ATOM 571 C C . ALA A 1 70 ? -10.891 -7.569 5.879 1.00 95.12 70 ALA A C 1
ATOM 573 O O . ALA A 1 70 ? -11.940 -7.642 6.534 1.00 95.12 70 ALA A O 1
ATOM 574 N N . VAL A 1 71 ? -9.703 -7.388 6.464 1.00 93.38 71 VAL A N 1
ATOM 575 C CA . VAL A 1 71 ? -9.512 -7.201 7.908 1.00 93.38 71 VAL A CA 1
ATOM 576 C C . VAL A 1 71 ? -10.241 -5.949 8.394 1.00 93.38 71 VAL A C 1
ATOM 578 O O . VAL A 1 71 ? -10.981 -6.021 9.377 1.00 93.38 71 VAL A O 1
ATOM 581 N N . LEU A 1 72 ? -10.113 -4.819 7.695 1.00 93.94 72 LEU A N 1
ATOM 582 C CA . LEU A 1 72 ? -10.791 -3.568 8.052 1.00 93.94 72 LEU A CA 1
ATOM 583 C C . LEU A 1 72 ? -12.316 -3.651 7.912 1.00 93.94 72 LEU A C 1
ATOM 585 O O . LEU A 1 72 ? -13.039 -3.145 8.773 1.00 93.94 72 LEU A O 1
ATOM 589 N N . VAL A 1 73 ? -12.831 -4.346 6.894 1.00 94.19 73 VAL A N 1
ATOM 590 C CA . VAL A 1 73 ? -14.271 -4.621 6.751 1.00 94.19 73 VAL A CA 1
ATOM 591 C C . VAL A 1 73 ? -14.790 -5.433 7.939 1.00 94.19 73 VAL A C 1
ATOM 593 O O . VAL A 1 73 ? -15.871 -5.140 8.462 1.00 94.19 73 VAL A O 1
ATOM 596 N N . ARG A 1 74 ? -14.027 -6.428 8.409 1.00 90.25 74 ARG A N 1
ATOM 597 C CA . ARG A 1 74 ? -14.378 -7.205 9.608 1.00 90.25 74 ARG A CA 1
ATOM 598 C C . ARG A 1 74 ? -14.283 -6.346 10.872 1.00 90.25 74 ARG A C 1
ATOM 600 O O . ARG A 1 74 ? -15.224 -6.349 11.668 1.00 90.25 74 ARG A O 1
ATOM 607 N N . ALA A 1 75 ? -13.222 -5.551 11.013 1.00 89.50 75 ALA A N 1
ATOM 608 C CA . ALA A 1 75 ? -13.025 -4.627 12.129 1.00 89.50 75 ALA A CA 1
ATOM 609 C C . ALA A 1 75 ? -14.158 -3.596 12.232 1.00 89.50 75 ALA A C 1
ATOM 611 O O . ALA A 1 75 ? -14.661 -3.355 13.325 1.00 89.50 75 ALA A O 1
ATOM 612 N N . ARG A 1 76 ? -14.644 -3.057 11.105 1.00 90.19 76 ARG A N 1
ATOM 613 C CA . ARG A 1 76 ? -15.773 -2.111 11.054 1.00 90.19 76 ARG A CA 1
ATOM 614 C C . ARG A 1 76 ? -17.040 -2.676 11.697 1.00 90.19 76 ARG A C 1
ATOM 616 O O . ARG A 1 76 ? -17.806 -1.924 12.295 1.00 90.19 76 ARG A O 1
ATOM 623 N N . ARG A 1 77 ? -17.278 -3.983 11.556 1.00 86.44 77 ARG A N 1
ATOM 624 C CA . ARG A 1 77 ? -18.457 -4.663 12.118 1.00 86.44 77 ARG A CA 1
ATOM 625 C C . ARG A 1 77 ? -18.325 -4.908 13.622 1.00 86.44 77 ARG A C 1
ATOM 627 O O . ARG A 1 77 ? -19.340 -4.934 14.307 1.00 86.44 77 ARG A O 1
ATOM 634 N N . GLN A 1 78 ? -17.102 -5.096 14.118 1.00 83.12 78 GLN A N 1
ATOM 635 C CA . GLN A 1 78 ? -16.830 -5.397 15.529 1.00 83.12 78 GLN A CA 1
ATOM 636 C C . GLN A 1 78 ? -16.618 -4.126 16.363 1.00 83.12 78 GLN A C 1
ATOM 638 O O . GLN A 1 78 ? -17.119 -4.027 17.480 1.00 83.12 78 GLN A O 1
ATOM 643 N N . TRP A 1 79 ? -15.915 -3.134 15.811 1.00 82.38 79 TRP A N 1
ATOM 644 C CA . TRP A 1 79 ? -15.582 -1.867 16.466 1.00 82.38 79 TRP A CA 1
ATOM 645 C C . TRP A 1 79 ? -15.866 -0.700 15.511 1.00 82.38 79 TRP A C 1
ATOM 647 O O . TRP A 1 79 ? -14.939 -0.133 14.924 1.00 82.38 79 TRP A O 1
ATOM 657 N N . PRO A 1 80 ? -17.144 -0.328 15.317 1.00 84.00 80 PRO A N 1
ATOM 658 C CA . PRO A 1 80 ? -17.503 0.745 14.402 1.00 84.00 80 PRO A CA 1
ATOM 659 C C . PRO A 1 80 ? -16.826 2.058 14.816 1.00 84.00 80 PRO A C 1
ATOM 661 O O . PRO A 1 80 ? -16.958 2.543 15.943 1.00 84.00 80 PRO A O 1
ATOM 664 N N . SER A 1 81 ? -16.074 2.637 13.886 1.00 88.69 81 SER A N 1
ATOM 665 C CA . SER A 1 81 ? -15.353 3.893 14.068 1.00 88.69 81 SER A CA 1
ATOM 666 C C . SER A 1 81 ? -15.185 4.581 12.721 1.00 88.69 81 SER A C 1
ATOM 668 O O . SER A 1 81 ? -14.981 3.922 11.697 1.00 88.69 81 SER A O 1
ATOM 670 N N . ARG A 1 82 ? -15.244 5.917 12.726 1.00 92.12 82 ARG A N 1
ATOM 671 C CA . ARG A 1 82 ? -14.977 6.719 11.526 1.00 92.12 82 ARG A CA 1
ATOM 672 C C . ARG A 1 82 ? -13.544 6.510 11.041 1.00 92.12 82 ARG A C 1
ATOM 674 O O . ARG A 1 82 ? -13.319 6.462 9.841 1.00 92.12 82 ARG A O 1
ATOM 681 N N . LEU A 1 83 ? -12.611 6.283 11.965 1.00 93.88 83 LEU A N 1
ATOM 682 C CA . LEU A 1 83 ? -11.212 6.002 11.655 1.00 93.88 83 LEU A CA 1
ATOM 683 C C . LEU A 1 83 ? -11.023 4.670 10.921 1.00 93.88 83 LEU A C 1
ATOM 685 O O . LEU A 1 83 ? -10.273 4.620 9.956 1.00 93.88 83 LEU A O 1
ATOM 689 N N . VAL A 1 84 ? -11.743 3.611 11.310 1.00 93.81 84 VAL A N 1
ATOM 690 C CA . VAL A 1 84 ? -11.702 2.327 10.581 1.00 93.81 84 VAL A CA 1
ATOM 691 C C . VAL A 1 84 ? -12.225 2.498 9.152 1.00 93.81 84 VAL A C 1
ATOM 693 O O . VAL A 1 84 ? -11.628 1.974 8.217 1.00 93.81 84 VAL A O 1
ATOM 696 N N . ASN A 1 85 ? -13.303 3.269 8.967 1.00 95.12 85 ASN A N 1
ATOM 697 C CA . ASN A 1 85 ? -13.817 3.574 7.630 1.00 95.12 85 ASN A CA 1
ATOM 698 C C . ASN A 1 85 ? -12.825 4.405 6.807 1.00 95.12 85 ASN A C 1
ATOM 700 O O . ASN A 1 85 ? -12.696 4.168 5.613 1.00 95.12 85 ASN A O 1
ATOM 704 N N . ALA A 1 86 ? -12.127 5.358 7.424 1.00 97.00 86 ALA A N 1
ATOM 705 C CA . ALA A 1 86 ? -11.157 6.182 6.718 1.00 97.00 86 ALA A CA 1
ATOM 706 C C . ALA A 1 86 ? -9.930 5.374 6.261 1.00 97.00 86 ALA A C 1
ATOM 708 O O . ALA A 1 86 ? -9.511 5.517 5.119 1.00 97.00 86 ALA A O 1
ATOM 709 N N . TRP A 1 87 ? -9.423 4.457 7.095 1.00 97.38 87 TRP A N 1
ATOM 710 C CA . TRP A 1 87 ? -8.393 3.490 6.684 1.00 97.38 87 TRP A CA 1
ATOM 711 C C . TRP A 1 87 ? -8.863 2.572 5.558 1.00 97.38 87 TRP A C 1
ATOM 713 O O . TRP A 1 87 ? -8.106 2.296 4.634 1.00 97.38 87 TRP A O 1
ATOM 723 N N . LEU A 1 88 ? -10.117 2.114 5.626 1.00 97.25 88 LEU A N 1
ATOM 724 C CA . LEU A 1 88 ? -10.705 1.287 4.577 1.00 97.25 88 LEU A CA 1
ATOM 725 C C . LEU A 1 88 ? -10.746 2.039 3.241 1.00 97.25 88 LEU A C 1
ATOM 727 O O . LEU A 1 88 ? -10.395 1.459 2.220 1.00 97.25 88 LEU A O 1
ATOM 731 N N . ILE A 1 89 ? -11.151 3.312 3.256 1.00 98.19 89 ILE A N 1
ATOM 732 C CA . ILE A 1 89 ? -11.160 4.170 2.064 1.00 98.19 89 ILE A CA 1
ATOM 733 C C . ILE A 1 89 ? -9.739 4.341 1.526 1.00 98.19 89 ILE A C 1
ATOM 735 O O . ILE A 1 89 ? -9.531 4.065 0.353 1.00 98.19 89 ILE A O 1
ATOM 739 N N . LEU A 1 90 ? -8.776 4.717 2.376 1.00 98.12 90 LEU A N 1
ATOM 740 C CA . LEU A 1 90 ? -7.380 4.913 1.976 1.00 98.12 90 LEU A CA 1
ATOM 741 C C . LEU A 1 90 ? -6.802 3.665 1.292 1.00 98.12 90 LEU A C 1
ATOM 743 O O . LEU A 1 90 ? -6.397 3.744 0.142 1.00 98.12 90 LEU A O 1
ATOM 747 N N . PHE A 1 91 ? -6.843 2.493 1.936 1.00 98.12 91 PHE A N 1
ATOM 748 C CA . PHE A 1 91 ? -6.297 1.268 1.333 1.00 98.12 91 PHE A CA 1
ATOM 749 C C . PHE A 1 91 ? -7.055 0.805 0.089 1.00 98.12 91 PHE A C 1
ATOM 751 O O . PHE A 1 91 ? -6.462 0.178 -0.781 1.00 98.12 91 PHE A O 1
ATOM 758 N N . THR A 1 92 ? -8.354 1.098 -0.006 1.00 98.25 92 THR A N 1
ATOM 759 C CA . THR A 1 92 ? -9.114 0.801 -1.227 1.00 98.25 92 THR A CA 1
ATOM 760 C C . THR A 1 92 ? -8.682 1.713 -2.367 1.00 98.25 92 THR A C 1
ATOM 762 O O . THR A 1 92 ? -8.519 1.232 -3.479 1.00 98.25 92 THR A O 1
ATOM 765 N N . VAL A 1 93 ? -8.491 3.008 -2.102 1.00 98.12 93 VAL A N 1
ATOM 766 C CA . VAL A 1 93 ? -8.016 3.956 -3.115 1.00 98.12 93 VAL A CA 1
ATOM 767 C C . VAL A 1 93 ? -6.611 3.591 -3.572 1.00 98.12 93 VAL A C 1
ATOM 769 O O . VAL A 1 93 ? -6.431 3.482 -4.774 1.00 98.12 93 VAL A O 1
ATOM 772 N N . MET A 1 94 ? -5.689 3.293 -2.650 1.00 96.94 94 MET A N 1
ATOM 773 C CA . MET A 1 94 ? -4.331 2.862 -3.008 1.00 96.94 94 MET A CA 1
ATOM 774 C C . MET A 1 94 ? -4.337 1.612 -3.893 1.00 96.94 94 MET A C 1
ATOM 776 O O . MET A 1 94 ? -3.742 1.601 -4.959 1.00 96.94 94 MET A O 1
ATOM 780 N N . LEU A 1 95 ? -5.091 0.570 -3.514 1.00 97.06 95 LEU A N 1
ATOM 781 C CA . LEU A 1 95 ? -5.201 -0.642 -4.333 1.00 97.06 95 LEU A CA 1
ATOM 782 C C . LEU A 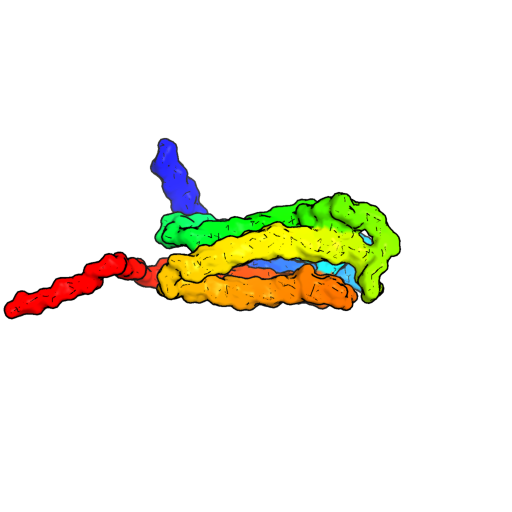1 95 ? -5.774 -0.363 -5.729 1.00 97.06 95 LEU A C 1
ATOM 784 O O . LEU A 1 95 ? -5.349 -0.973 -6.703 1.00 97.06 95 LEU A O 1
ATOM 788 N N . LEU A 1 96 ? -6.803 0.482 -5.823 1.00 96.62 96 LEU A N 1
ATOM 789 C CA . LEU A 1 96 ? -7.424 0.796 -7.109 1.00 96.62 96 LEU A CA 1
ATOM 790 C C . LEU A 1 96 ? -6.511 1.648 -7.985 1.00 96.62 96 LEU A C 1
ATOM 792 O O . LEU A 1 96 ? -6.502 1.444 -9.197 1.00 96.62 96 LEU A O 1
ATOM 796 N N . ASP A 1 97 ? -5.788 2.588 -7.382 1.00 95.00 97 ASP A N 1
ATOM 797 C CA . ASP A 1 97 ? -4.818 3.416 -8.082 1.00 95.00 97 ASP A CA 1
ATOM 798 C C . ASP A 1 97 ? -3.697 2.551 -8.662 1.00 95.00 97 ASP A C 1
ATOM 800 O O . ASP A 1 97 ? -3.524 2.533 -9.877 1.00 95.00 97 ASP A O 1
ATOM 804 N N . ASP A 1 98 ? -3.064 1.737 -7.820 1.00 91.44 98 ASP A N 1
ATOM 805 C CA . ASP A 1 98 ? -1.971 0.823 -8.167 1.00 91.44 98 ASP A CA 1
ATOM 806 C C . ASP A 1 98 ? -2.387 -0.227 -9.221 1.00 91.44 98 ASP A C 1
ATOM 808 O O . ASP A 1 98 ? -1.743 -0.412 -10.251 1.00 91.44 98 ASP A O 1
ATOM 812 N N . ALA A 1 99 ? -3.549 -0.871 -9.053 1.00 92.75 99 ALA A N 1
ATOM 813 C CA . ALA A 1 99 ? -3.983 -1.927 -9.973 1.00 92.75 99 ALA A CA 1
ATOM 814 C C . ALA A 1 99 ? -4.437 -1.415 -11.356 1.00 92.75 99 ALA A C 1
ATOM 816 O O . ALA A 1 99 ? -4.395 -2.164 -12.338 1.00 92.75 99 ALA A O 1
ATOM 817 N N . ILE A 1 100 ? -4.944 -0.180 -11.442 1.00 93.44 100 ILE A N 1
ATOM 818 C CA . ILE A 1 100 ? -5.546 0.371 -12.671 1.00 93.44 100 ILE A CA 1
ATOM 819 C C . ILE A 1 100 ? -4.640 1.435 -13.316 1.00 93.44 100 ILE A C 1
ATOM 821 O O . ILE A 1 100 ? -4.762 1.680 -14.519 1.00 93.44 100 ILE A O 1
ATOM 825 N N . GLY A 1 101 ? -3.700 2.017 -12.570 1.00 92.38 101 GLY A N 1
ATOM 826 C CA . GLY A 1 101 ? -2.857 3.136 -12.997 1.00 92.38 101 GLY A CA 1
ATOM 827 C C . GLY A 1 101 ? -3.650 4.441 -13.092 1.00 92.38 101 GLY A C 1
ATOM 828 O O . GLY A 1 101 ? -3.624 5.107 -14.130 1.00 92.38 101 GLY A O 1
ATOM 829 N N . ILE A 1 102 ? -4.432 4.794 -12.061 1.00 93.81 102 ILE A N 1
ATOM 830 C CA . ILE A 1 102 ? -5.270 6.010 -12.112 1.00 93.81 102 ILE A CA 1
ATOM 831 C C . ILE A 1 102 ? -4.374 7.254 -12.165 1.00 93.81 102 ILE A C 1
ATOM 833 O O . ILE A 1 102 ? -4.619 8.147 -12.982 1.00 93.81 102 ILE A O 1
ATOM 837 N N . HIS A 1 103 ? -3.322 7.308 -11.351 1.00 93.75 103 HIS A N 1
ATOM 838 C CA . HIS A 1 103 ? -2.369 8.412 -11.351 1.00 93.75 103 HIS A CA 1
ATOM 839 C C . HIS A 1 103 ? -1.576 8.516 -12.660 1.00 93.75 103 HIS A C 1
ATOM 841 O O . HIS A 1 103 ? -1.363 9.632 -13.132 1.00 93.75 103 HIS A O 1
ATOM 847 N N . GLU A 1 104 ? -1.225 7.393 -13.297 1.00 90.56 104 GLU A N 1
ATOM 848 C CA . GLU A 1 104 ? -0.603 7.372 -14.631 1.00 90.56 104 GLU A CA 1
ATOM 849 C C . GLU A 1 104 ? -1.538 7.979 -15.684 1.00 90.56 104 GLU A C 1
ATOM 851 O O . GLU A 1 104 ? -1.137 8.813 -16.500 1.00 90.56 104 GLU A O 1
ATOM 856 N N . ALA A 1 105 ? -2.818 7.591 -15.655 1.00 92.44 105 ALA A N 1
ATOM 857 C CA . ALA A 1 105 ? -3.819 8.087 -16.591 1.00 92.44 105 ALA A CA 1
ATOM 858 C C . ALA A 1 105 ? -4.062 9.595 -16.417 1.00 92.44 105 ALA A C 1
ATOM 860 O O . ALA A 1 105 ? -4.136 10.330 -17.405 1.00 92.44 105 ALA A O 1
ATOM 861 N N . ILE A 1 106 ? -4.154 10.071 -15.170 1.00 91.31 106 ILE A N 1
ATOM 862 C CA . ILE A 1 106 ? -4.294 11.501 -14.866 1.00 91.31 106 ILE A CA 1
ATOM 863 C C . ILE A 1 106 ? -3.028 12.260 -15.279 1.00 91.31 106 ILE A C 1
ATOM 865 O O . ILE A 1 106 ? -3.135 13.299 -15.931 1.00 91.31 106 ILE A O 1
ATOM 869 N N . GLY A 1 107 ? -1.841 11.748 -14.947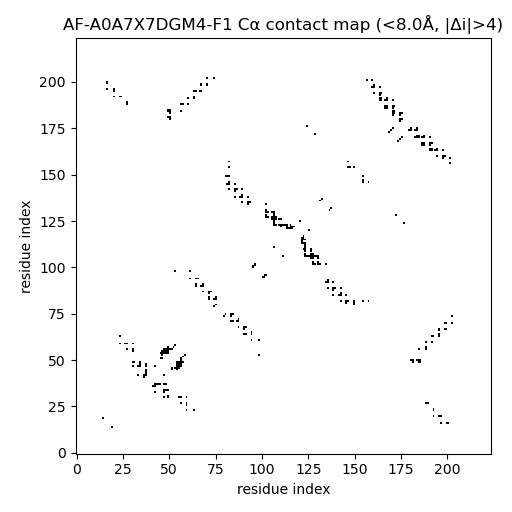 1.00 88.38 107 GLY A N 1
ATOM 870 C CA . GLY A 1 107 ? -0.564 12.366 -15.302 1.00 88.38 107 GLY A CA 1
ATOM 871 C C . GLY A 1 107 ? -0.377 12.485 -16.815 1.00 88.38 107 GLY A C 1
ATOM 872 O O . GLY A 1 107 ? -0.050 13.562 -17.318 1.00 88.38 107 GLY A O 1
ATOM 873 N N . GLY A 1 108 ? -0.692 11.418 -17.555 1.00 88.31 108 GLY A N 1
ATOM 874 C CA . GLY A 1 108 ? -0.676 11.407 -19.017 1.00 88.31 108 GLY A CA 1
ATOM 875 C C . GLY A 1 108 ? -1.707 12.343 -19.654 1.00 88.31 108 GLY A C 1
ATOM 876 O O . GLY A 1 108 ? -1.436 12.917 -20.707 1.00 88.31 108 GLY A O 1
ATOM 877 N N . TRP A 1 109 ? -2.867 12.544 -19.020 1.00 90.50 109 TRP A N 1
ATOM 878 C CA . TRP A 1 109 ? -3.858 13.524 -19.475 1.00 90.50 109 TRP A CA 1
ATOM 879 C C . TRP A 1 109 ? -3.412 14.972 -19.226 1.00 90.50 109 TRP A C 1
ATOM 881 O O . TRP A 1 109 ? -3.603 15.826 -20.092 1.00 90.50 109 TRP A O 1
ATOM 891 N N . LEU A 1 110 ? -2.805 15.253 -18.068 1.00 88.12 110 LEU A N 1
ATOM 892 C CA . LEU A 1 110 ? -2.332 16.592 -17.707 1.00 88.12 110 LEU A CA 1
ATOM 893 C C . LEU A 1 110 ? -1.145 17.041 -18.565 1.00 88.12 110 LEU A C 1
ATOM 895 O O . LEU A 1 110 ? -1.086 18.204 -18.964 1.00 88.12 110 LEU A O 1
ATOM 899 N N . LEU A 1 111 ? -0.191 16.142 -18.823 1.00 87.75 111 LEU A N 1
ATOM 900 C CA . LEU A 1 111 ? 1.04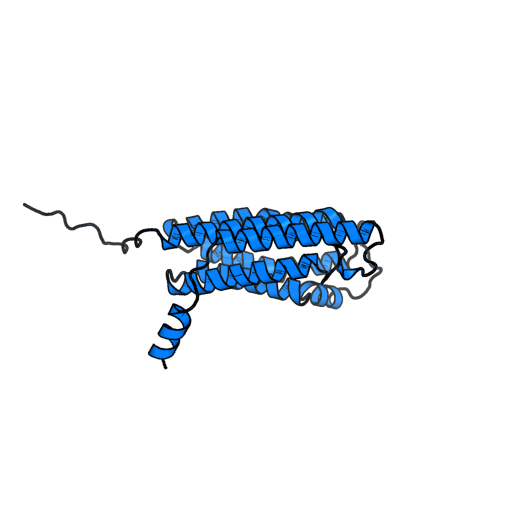1 16.441 -19.556 1.00 87.75 111 LEU A CA 1
ATOM 901 C C . LEU A 1 111 ? 1.346 15.322 -20.565 1.00 87.75 111 LEU A C 1
ATOM 903 O O . LEU A 1 111 ? 2.199 14.470 -20.312 1.00 87.75 111 LEU A O 1
ATOM 907 N N . PRO A 1 112 ? 0.675 15.334 -21.733 1.00 76.50 112 PRO A N 1
ATOM 908 C CA . PRO A 1 112 ? 0.807 14.278 -22.734 1.00 76.50 112 PRO A CA 1
ATOM 909 C C . PRO A 1 112 ? 2.152 14.300 -23.472 1.00 76.50 112 PRO A C 1
ATOM 911 O O . PRO A 1 112 ? 2.496 13.315 -24.122 1.00 76.50 112 PRO A O 1
ATOM 914 N N . GLU A 1 113 ? 2.913 15.399 -23.402 1.00 77.44 113 GLU A N 1
ATOM 915 C CA . GLU A 1 113 ? 4.197 15.535 -24.096 1.00 77.44 113 GLU A CA 1
ATOM 916 C C . GLU A 1 113 ? 5.330 14.771 -23.381 1.00 77.44 113 GLU A C 1
ATOM 918 O O . GLU A 1 113 ? 5.817 15.220 -22.338 1.00 77.44 113 GLU A O 1
ATOM 923 N N . PRO A 1 114 ? 5.843 13.662 -23.954 1.00 67.31 114 PRO A N 1
ATOM 924 C CA . PRO A 1 114 ? 6.828 12.808 -23.282 1.00 67.31 114 PRO A CA 1
ATOM 925 C C . PRO A 1 114 ? 8.219 13.448 -23.160 1.00 67.31 114 PRO A C 1
ATOM 927 O O . PRO A 1 114 ? 9.057 12.975 -22.394 1.00 67.31 114 PRO A O 1
ATOM 930 N N . SER A 1 115 ? 8.495 14.494 -23.945 1.00 74.94 115 SER A N 1
ATOM 931 C CA . SER A 1 115 ? 9.811 15.130 -24.068 1.00 74.94 115 SER A CA 1
ATOM 932 C C . SER A 1 115 ? 10.003 16.359 -23.182 1.00 74.94 115 SER A C 1
ATOM 934 O O . SER A 1 115 ? 11.113 16.895 -23.130 1.00 74.94 115 SER A O 1
ATOM 936 N N . ALA A 1 116 ? 8.966 16.834 -22.491 1.00 81.56 116 ALA A N 1
ATOM 937 C CA . ALA A 1 116 ? 9.075 18.037 -21.678 1.00 81.56 116 ALA A CA 1
ATOM 938 C C . ALA A 1 116 ? 9.777 17.738 -20.342 1.00 81.56 116 ALA A C 1
ATOM 940 O O . ALA A 1 116 ? 9.395 16.825 -19.607 1.00 81.56 116 ALA A O 1
ATOM 941 N N . HIS A 1 117 ? 10.813 18.519 -20.024 1.00 85.88 117 HIS A N 1
ATOM 942 C CA . HIS A 1 117 ? 11.623 18.349 -18.817 1.00 85.88 117 HIS A CA 1
ATOM 943 C C . HIS A 1 117 ? 11.729 19.656 -18.029 1.00 85.88 117 HIS A C 1
ATOM 945 O O . HIS A 1 117 ? 11.868 20.734 -18.606 1.00 85.88 117 HIS A O 1
ATOM 951 N N . TRP A 1 118 ? 11.757 19.555 -16.701 1.00 82.62 118 TRP A N 1
ATOM 952 C CA . TRP A 1 118 ? 12.068 20.666 -15.805 1.00 82.62 118 TRP A CA 1
ATOM 953 C C . TRP A 1 118 ? 13.118 20.228 -14.792 1.00 82.62 118 TRP A C 1
ATOM 955 O O . TRP A 1 118 ? 12.921 19.268 -14.052 1.00 82.62 118 TRP A O 1
ATOM 965 N N . ARG A 1 119 ? 14.268 20.916 -14.781 1.00 85.62 119 ARG A N 1
ATOM 966 C CA . ARG A 1 119 ? 15.404 20.606 -13.890 1.00 85.62 119 ARG A CA 1
ATOM 967 C C . ARG A 1 119 ? 15.835 19.122 -13.923 1.00 85.62 119 ARG A C 1
ATOM 969 O O . ARG A 1 119 ? 16.244 18.576 -12.907 1.00 85.62 119 ARG A O 1
ATOM 976 N N . GLY A 1 120 ? 15.743 18.474 -15.089 1.00 83.31 120 GLY A N 1
ATOM 977 C CA . GLY A 1 120 ? 16.123 17.065 -15.293 1.00 83.31 120 GLY A CA 1
ATOM 978 C C . GLY A 1 120 ? 15.026 16.030 -14.989 1.00 83.31 120 GLY A C 1
ATOM 979 O O . GLY A 1 120 ? 15.185 14.855 -15.331 1.00 83.31 120 GLY A O 1
ATOM 980 N N . LEU A 1 121 ? 13.895 16.454 -14.418 1.00 82.56 121 LEU A N 1
ATOM 981 C CA . LEU A 1 121 ? 12.710 15.619 -14.211 1.00 82.56 121 LEU A CA 1
ATOM 982 C C . LEU A 1 121 ? 11.810 15.678 -15.444 1.00 82.56 121 LEU A C 1
ATOM 984 O O . LEU A 1 121 ? 11.663 16.750 -16.039 1.00 82.56 121 LEU A O 1
ATOM 988 N N . ARG A 1 122 ? 11.210 14.548 -15.838 1.00 86.12 122 ARG A N 1
ATOM 989 C CA . ARG A 1 122 ? 10.179 14.576 -16.882 1.00 86.12 122 ARG A CA 1
ATOM 990 C C . ARG A 1 122 ? 8.945 15.224 -16.275 1.00 86.12 122 ARG A C 1
ATOM 992 O O . ARG A 1 122 ? 8.580 14.930 -15.139 1.00 86.12 122 ARG A O 1
ATOM 999 N N . LEU A 1 123 ? 8.303 16.109 -17.027 1.00 88.00 123 LEU A N 1
ATOM 1000 C CA . LEU A 1 123 ? 7.087 16.761 -16.554 1.00 88.00 123 LEU A CA 1
ATOM 1001 C C . LEU A 1 123 ? 5.956 15.751 -16.315 1.00 88.00 123 LEU A C 1
ATOM 1003 O O . LEU A 1 123 ? 5.205 15.926 -15.362 1.00 88.00 123 LEU A O 1
ATOM 1007 N N . LYS A 1 124 ? 5.894 14.672 -17.110 1.00 88.00 124 LYS A N 1
ATOM 1008 C CA . LYS A 1 124 ? 4.972 13.544 -16.899 1.00 88.00 124 LYS A CA 1
ATOM 1009 C C . LYS A 1 124 ? 5.109 12.940 -15.496 1.00 88.00 124 LYS A C 1
ATOM 1011 O O . LYS A 1 124 ? 4.114 12.903 -14.788 1.00 88.00 124 LYS A O 1
ATOM 1016 N N . ASP A 1 125 ? 6.329 12.599 -15.068 1.00 86.44 125 ASP A N 1
ATOM 1017 C CA . ASP A 1 125 ? 6.598 12.053 -13.722 1.00 86.44 125 ASP A CA 1
ATOM 1018 C C . ASP A 1 125 ? 6.099 13.019 -12.624 1.00 86.44 125 ASP A C 1
ATOM 1020 O O . ASP A 1 125 ? 5.508 12.623 -11.623 1.00 86.44 125 ASP A O 1
ATOM 1024 N N . LEU A 1 126 ? 6.284 14.331 -12.830 1.00 88.44 126 LEU A N 1
ATOM 1025 C CA . LEU A 1 126 ? 5.809 15.357 -11.897 1.00 88.44 126 LEU A CA 1
ATOM 1026 C C . LEU A 1 126 ? 4.272 15.423 -11.831 1.00 88.44 126 LEU A C 1
ATOM 1028 O O . LEU A 1 126 ? 3.708 15.659 -10.762 1.00 88.44 126 LEU A O 1
ATOM 1032 N N . ALA A 1 127 ? 3.599 15.243 -12.970 1.00 91.00 127 ALA A N 1
ATOM 1033 C CA . ALA A 1 127 ? 2.142 15.207 -13.055 1.00 91.00 127 ALA A CA 1
ATOM 1034 C C . ALA A 1 127 ? 1.562 13.932 -12.428 1.00 91.00 127 ALA A C 1
ATOM 1036 O O . ALA A 1 127 ? 0.539 14.009 -11.752 1.00 91.00 127 ALA A O 1
ATOM 1037 N N . GLU A 1 128 ? 2.229 12.792 -12.603 1.00 91.12 128 GLU A N 1
ATOM 1038 C CA . GLU A 1 128 ? 1.888 11.520 -11.955 1.00 91.12 128 GLU A CA 1
ATOM 1039 C C . GLU A 1 128 ? 2.027 11.639 -10.434 1.00 91.12 128 GLU A C 1
ATOM 1041 O O . GLU A 1 128 ? 1.057 11.410 -9.714 1.00 91.12 128 GLU A O 1
ATOM 1046 N N . ALA A 1 129 ? 3.157 12.154 -9.938 1.00 90.62 129 ALA A N 1
ATOM 1047 C CA . ALA A 1 129 ? 3.350 12.413 -8.511 1.00 90.62 129 ALA A CA 1
ATOM 1048 C C . ALA A 1 129 ? 2.301 13.389 -7.940 1.00 90.62 129 ALA A C 1
ATOM 1050 O O . ALA A 1 129 ? 1.805 13.203 -6.826 1.00 90.62 129 ALA A O 1
ATOM 1051 N N . ALA A 1 130 ? 1.922 14.423 -8.699 1.00 92.12 130 ALA A N 1
ATOM 1052 C CA . ALA A 1 130 ? 0.853 15.339 -8.305 1.00 92.12 130 ALA A CA 1
ATOM 1053 C C . ALA A 1 130 ? -0.523 14.650 -8.266 1.00 92.12 130 ALA A C 1
ATOM 1055 O O . ALA A 1 130 ? -1.321 14.938 -7.369 1.00 92.12 130 ALA A O 1
ATOM 1056 N N . ALA A 1 131 ? -0.798 13.733 -9.197 1.00 94.06 131 ALA A N 1
ATOM 1057 C CA . ALA A 1 131 ? -2.023 12.941 -9.217 1.00 94.06 131 ALA A CA 1
ATOM 1058 C C . ALA A 1 131 ? -2.104 11.991 -8.011 1.00 94.06 131 ALA A C 1
ATOM 1060 O O . ALA A 1 131 ? -3.128 12.000 -7.325 1.00 94.06 131 ALA A O 1
ATOM 1061 N N . ILE A 1 132 ? -1.018 11.273 -7.687 1.00 94.31 132 ILE A N 1
ATOM 1062 C CA . ILE A 1 132 ? -0.904 10.444 -6.470 1.00 94.31 132 ILE A CA 1
ATOM 1063 C C . ILE A 1 132 ? -1.147 11.307 -5.226 1.00 94.31 132 ILE A C 1
ATOM 1065 O O . ILE A 1 132 ? -1.996 10.996 -4.387 1.00 94.31 132 ILE A O 1
ATOM 1069 N N . ALA A 1 133 ? -0.453 12.445 -5.116 1.00 93.31 133 ALA A N 1
ATOM 1070 C CA . ALA A 1 133 ? -0.583 13.344 -3.970 1.00 93.31 133 ALA A CA 1
ATOM 1071 C C . ALA A 1 133 ? -2.015 13.881 -3.798 1.00 93.31 133 ALA A C 1
ATOM 1073 O O . ALA A 1 133 ? -2.493 14.027 -2.671 1.00 93.31 133 ALA A O 1
ATOM 1074 N N . ALA A 1 134 ? -2.722 14.162 -4.894 1.00 94.62 134 ALA A N 1
ATOM 1075 C CA . ALA A 1 134 ? -4.111 14.604 -4.845 1.00 94.62 134 ALA A CA 1
ATOM 1076 C C . ALA A 1 134 ? -5.072 13.464 -4.464 1.00 94.62 134 ALA A C 1
ATOM 1078 O O . ALA A 1 134 ? -5.930 13.651 -3.597 1.00 94.62 134 ALA A O 1
ATOM 1079 N N . LEU A 1 135 ? -4.928 12.294 -5.091 1.00 95.38 135 LEU A N 1
ATOM 1080 C CA . LEU A 1 135 ? -5.821 11.150 -4.919 1.00 95.38 135 LEU A CA 1
ATOM 1081 C C . LEU A 1 135 ? -5.569 10.438 -3.586 1.00 95.38 135 LEU A C 1
ATOM 1083 O O . LEU A 1 135 ? -6.400 10.485 -2.671 1.00 95.38 135 LEU A O 1
ATOM 1087 N N . GLU A 1 136 ? -4.406 9.809 -3.449 1.00 95.88 136 GLU A N 1
ATOM 1088 C CA . GLU A 1 136 ? -4.037 9.064 -2.252 1.00 95.88 136 GLU A CA 1
ATOM 1089 C C . GLU A 1 136 ? -3.791 10.009 -1.083 1.00 95.88 136 GLU A C 1
ATOM 1091 O O . GLU A 1 136 ? -4.359 9.820 -0.003 1.00 95.88 136 GLU A O 1
ATOM 1096 N N . GLY A 1 137 ? -3.033 11.087 -1.309 1.00 96.31 137 GLY A N 1
ATOM 1097 C CA . GLY A 1 137 ? -2.763 12.087 -0.276 1.00 96.31 137 GLY A CA 1
ATOM 1098 C C . GLY A 1 137 ? -4.042 12.765 0.225 1.00 96.31 137 GLY A C 1
ATOM 1099 O O . GLY A 1 137 ? -4.195 12.966 1.431 1.00 96.31 137 GLY A O 1
ATOM 1100 N N . GLY A 1 138 ? -5.028 13.012 -0.644 1.00 97.62 138 GLY A N 1
ATOM 1101 C CA . GLY A 1 138 ? -6.352 13.493 -0.242 1.00 97.62 138 GLY A CA 1
ATOM 1102 C C . GLY A 1 138 ? -7.076 12.523 0.699 1.00 97.62 138 GLY A C 1
ATOM 1103 O O . GLY A 1 138 ? -7.601 12.927 1.745 1.00 97.62 138 GLY A O 1
ATOM 1104 N N . THR A 1 139 ? -7.057 11.223 0.392 1.00 97.81 139 THR A N 1
ATOM 1105 C CA . THR A 1 139 ? -7.643 10.207 1.284 1.00 97.81 139 THR A CA 1
ATOM 1106 C C . THR A 1 139 ? -6.848 10.005 2.574 1.00 97.81 139 THR A C 1
ATOM 1108 O O . THR A 1 139 ? -7.444 9.787 3.635 1.00 97.81 139 THR A O 1
ATOM 1111 N N . PHE A 1 140 ? -5.525 10.175 2.532 1.00 97.31 140 PHE A N 1
ATOM 1112 C CA . PHE A 1 140 ? -4.672 10.179 3.714 1.00 97.31 140 PHE A CA 1
ATOM 1113 C C . PHE A 1 140 ? -4.988 11.369 4.629 1.00 97.31 140 PHE A C 1
ATOM 1115 O O . PHE A 1 140 ? -5.138 11.185 5.837 1.00 97.31 140 PHE A O 1
ATOM 1122 N N . LEU A 1 141 ? -5.187 12.572 4.080 1.00 97.81 141 LEU A N 1
ATOM 1123 C CA . LEU A 1 141 ? -5.614 13.748 4.847 1.00 97.81 141 LEU A CA 1
ATOM 1124 C C . LEU A 1 141 ? -6.999 13.548 5.475 1.00 97.81 141 LEU A C 1
ATOM 1126 O O . LEU A 1 141 ? -7.213 13.923 6.631 1.00 97.81 141 LEU A O 1
ATOM 1130 N N . TYR A 1 142 ? -7.932 12.904 4.768 1.00 97.75 142 TYR A N 1
ATOM 1131 C CA . TYR A 1 142 ? -9.224 12.516 5.341 1.00 97.75 142 TYR A CA 1
ATOM 1132 C C . TYR A 1 142 ? -9.072 11.510 6.497 1.00 97.75 142 TYR A C 1
ATOM 1134 O O . TYR A 1 142 ? -9.723 11.651 7.542 1.00 97.75 142 TYR A O 1
ATOM 1142 N N . MET A 1 143 ? -8.183 10.523 6.349 1.00 97.06 143 MET A N 1
ATOM 1143 C CA . MET A 1 143 ? -7.824 9.592 7.420 1.00 97.06 143 MET A CA 1
ATOM 1144 C C . MET A 1 143 ? -7.213 10.325 8.616 1.00 97.06 143 MET A C 1
ATOM 1146 O O . MET A 1 143 ? -7.678 10.119 9.739 1.00 97.06 143 MET A O 1
ATOM 1150 N N . ALA A 1 144 ? -6.275 11.247 8.393 1.00 96.56 144 ALA A N 1
ATOM 1151 C CA . ALA A 1 144 ? -5.672 12.070 9.436 1.00 96.56 144 ALA A CA 1
ATOM 1152 C C . ALA A 1 144 ? -6.721 12.934 10.157 1.00 96.56 144 ALA A C 1
ATOM 1154 O O . ALA A 1 144 ? -6.769 12.966 11.388 1.00 96.56 144 ALA A O 1
ATOM 1155 N N . TYR A 1 145 ? -7.637 13.562 9.417 1.00 97.00 145 TYR A N 1
ATOM 1156 C CA . TYR A 1 145 ? -8.766 14.288 9.998 1.00 97.00 145 TYR A CA 1
ATOM 1157 C C . TYR A 1 145 ? -9.596 13.389 10.927 1.00 97.00 145 TYR A C 1
ATOM 1159 O O . TYR A 1 145 ? -9.870 13.753 12.073 1.00 97.00 145 TYR A O 1
ATOM 1167 N N . CYS A 1 146 ? -9.957 12.186 10.473 1.00 95.62 146 CYS A N 1
ATOM 1168 C CA . CYS A 1 146 ? -10.700 11.219 11.281 1.00 95.62 146 CYS A CA 1
ATOM 1169 C C . CYS A 1 146 ? -9.896 10.731 12.496 1.00 95.62 146 CYS A C 1
ATOM 1171 O O . CYS A 1 146 ? -10.464 10.582 13.582 1.00 95.62 146 CYS A O 1
ATOM 1173 N N . HIS A 1 147 ? -8.583 10.539 12.344 1.00 94.56 147 HIS A N 1
ATOM 1174 C CA . HIS A 1 147 ? -7.668 10.190 13.426 1.00 94.56 147 HIS A CA 1
ATOM 1175 C C . HIS A 1 147 ? -7.751 11.232 14.539 1.00 94.56 147 HIS A C 1
ATOM 1177 O O . HIS A 1 147 ? -8.041 10.884 15.681 1.00 94.56 147 HIS A O 1
ATOM 1183 N N . PHE A 1 148 ? -7.604 12.517 14.210 1.00 94.56 148 PHE A N 1
ATOM 1184 C CA . PHE A 1 148 ? -7.642 13.597 15.197 1.00 94.56 148 PHE A CA 1
ATOM 1185 C C . PHE A 1 148 ? -9.039 13.905 15.759 1.00 94.56 148 PHE A C 1
ATOM 1187 O O . PHE A 1 148 ? -9.151 14.695 16.700 1.00 94.56 148 PHE A O 1
ATOM 1194 N N . ARG A 1 149 ? -10.100 13.253 15.263 1.00 94.56 149 ARG A N 1
ATOM 1195 C CA . ARG A 1 149 ? -11.480 13.388 15.768 1.00 94.56 149 ARG A CA 1
ATOM 1196 C C . ARG A 1 149 ? -11.938 12.249 16.684 1.00 94.56 149 ARG A C 1
ATOM 1198 O O . ARG A 1 149 ? -12.856 12.458 17.469 1.00 94.56 149 ARG A O 1
ATOM 1205 N N . GLU A 1 150 ? -11.336 11.064 16.623 1.00 90.94 150 GLU A N 1
ATOM 1206 C CA . GLU A 1 150 ? -11.713 9.933 17.499 1.00 90.94 150 GLU A CA 1
ATOM 1207 C C . GLU A 1 150 ? -11.090 10.053 18.903 1.00 90.94 150 GLU A C 1
ATOM 1209 O O . GLU A 1 150 ? -10.105 10.749 19.059 1.00 90.94 150 GLU A O 1
ATOM 1214 N N . PRO A 1 151 ? -11.577 9.403 19.967 1.00 88.31 151 PRO A N 1
ATOM 1215 C CA . PRO A 1 151 ? -10.902 9.430 21.273 1.00 88.31 151 PRO A CA 1
ATOM 1216 C C . PRO A 1 151 ? -9.505 8.768 21.242 1.00 88.31 151 PRO A C 1
ATOM 1218 O O . PRO A 1 151 ? -9.323 7.810 20.484 1.00 88.31 151 PRO A O 1
ATOM 1221 N N . PRO A 1 152 ? -8.536 9.176 22.093 1.00 86.25 152 PRO A N 1
ATOM 1222 C CA . PRO A 1 152 ? -7.181 8.602 22.118 1.00 86.25 152 PRO A CA 1
ATOM 1223 C C . PRO A 1 152 ? -7.146 7.070 22.194 1.00 86.25 152 PRO A C 1
ATOM 1225 O O . PRO A 1 152 ? -6.387 6.438 21.463 1.00 86.25 152 PRO A O 1
ATOM 1228 N N . ALA A 1 153 ? -8.050 6.462 22.973 1.00 81.31 153 ALA A N 1
ATOM 1229 C CA . ALA A 1 153 ? -8.189 5.007 23.098 1.00 81.31 153 ALA A CA 1
ATOM 1230 C C . ALA A 1 153 ? -8.428 4.284 21.756 1.00 81.31 153 ALA A C 1
ATOM 1232 O O . ALA A 1 153 ? -8.070 3.117 21.602 1.00 81.31 153 ALA A O 1
ATOM 1233 N N . LYS A 1 154 ? -9.015 4.971 20.768 1.00 82.19 154 LYS A N 1
ATOM 1234 C CA . LYS A 1 154 ? -9.228 4.447 19.415 1.00 82.19 154 LYS A CA 1
ATOM 1235 C C . LYS A 1 154 ? -8.132 4.853 18.433 1.00 82.19 154 LYS A C 1
ATOM 1237 O O . LYS A 1 154 ? -8.051 4.267 17.368 1.00 82.19 154 LYS A O 1
ATOM 1242 N N . ARG A 1 155 ? -7.271 5.820 18.751 1.00 86.50 155 ARG A N 1
ATOM 1243 C CA . ARG A 1 155 ? -6.196 6.267 17.846 1.00 86.50 155 ARG A CA 1
ATOM 1244 C C . ARG A 1 155 ? -4.949 5.397 17.917 1.00 86.50 155 ARG A C 1
ATOM 1246 O O . ARG A 1 155 ? -4.201 5.349 16.947 1.00 86.50 155 ARG A O 1
ATOM 1253 N N . VAL A 1 156 ? -4.736 4.691 19.033 1.00 81.31 156 VAL A N 1
ATOM 1254 C CA . VAL A 1 156 ? -3.507 3.912 19.283 1.00 81.31 156 VAL A CA 1
ATOM 1255 C C . VAL A 1 156 ? -3.188 2.947 18.140 1.00 81.31 156 VAL A C 1
ATOM 1257 O O . VAL A 1 156 ? -2.032 2.817 17.762 1.00 81.31 156 VAL A O 1
ATOM 1260 N N . PHE A 1 157 ? -4.188 2.285 17.544 1.00 82.25 157 PHE A N 1
ATOM 1261 C CA . PHE A 1 157 ? -3.927 1.365 16.430 1.00 82.25 157 PHE A CA 1
ATOM 1262 C C . PHE A 1 157 ? -3.518 2.082 15.136 1.00 82.25 157 PHE A C 1
ATOM 1264 O O . PHE A 1 157 ? -2.741 1.538 14.363 1.00 82.25 157 PHE A O 1
ATOM 1271 N N . SER A 1 158 ? -4.006 3.300 14.916 1.00 91.19 158 SER A N 1
ATOM 1272 C CA . SER A 1 158 ? -3.764 4.057 13.689 1.00 91.19 158 SER A CA 1
ATOM 1273 C C . SER A 1 158 ? -2.336 4.581 13.601 1.00 91.19 158 SER A C 1
ATOM 1275 O O . SER A 1 158 ? -1.832 4.717 12.495 1.00 91.19 158 SER A O 1
ATOM 1277 N N . TRP A 1 159 ? -1.669 4.833 14.731 1.00 92.88 159 TRP A N 1
ATOM 1278 C CA . TRP A 1 159 ? -0.247 5.189 14.726 1.00 92.88 159 TRP A CA 1
ATOM 1279 C C . TRP A 1 159 ? 0.631 4.063 14.188 1.00 92.88 159 TRP A C 1
ATOM 1281 O O . TRP A 1 159 ? 1.565 4.327 13.444 1.00 92.88 159 TRP A O 1
ATOM 1291 N N . TRP A 1 160 ? 0.289 2.810 14.491 1.00 93.88 160 TRP A N 1
ATOM 1292 C CA . TRP A 1 160 ? 0.991 1.655 13.934 1.00 93.88 160 TRP A CA 1
ATOM 1293 C C . TRP A 1 160 ? 0.778 1.525 12.429 1.00 93.88 160 TRP A C 1
ATOM 1295 O O . TRP A 1 160 ? 1.715 1.210 11.708 1.00 93.88 160 TRP A O 1
ATOM 1305 N N . PHE A 1 161 ? -0.434 1.806 11.950 1.00 95.06 161 PHE A N 1
ATOM 1306 C CA . PHE A 1 161 ? -0.728 1.771 10.519 1.00 95.06 161 PHE A CA 1
ATOM 1307 C C . PHE A 1 161 ? 0.039 2.879 9.790 1.00 95.06 161 PHE A C 1
ATOM 1309 O O . PHE A 1 161 ? 0.641 2.609 8.763 1.00 95.06 161 PHE A O 1
ATOM 1316 N N . ILE A 1 162 ? 0.096 4.091 10.360 1.00 95.94 162 ILE A N 1
ATOM 1317 C CA . ILE A 1 162 ? 0.925 5.189 9.838 1.00 95.94 162 ILE A CA 1
ATOM 1318 C C . ILE A 1 162 ? 2.399 4.777 9.814 1.00 95.94 162 ILE A C 1
ATOM 1320 O O . ILE A 1 162 ? 3.048 4.917 8.786 1.00 95.94 162 ILE A O 1
ATOM 1324 N N . ALA A 1 163 ? 2.917 4.224 10.914 1.00 95.12 163 ALA A N 1
ATOM 1325 C CA . ALA A 1 163 ? 4.308 3.786 10.993 1.00 95.12 163 ALA A CA 1
ATOM 1326 C C . ALA A 1 163 ? 4.645 2.702 9.955 1.00 95.12 163 ALA A C 1
ATOM 1328 O O . ALA A 1 163 ? 5.728 2.736 9.386 1.00 95.12 163 ALA A O 1
ATOM 1329 N N . GLY A 1 164 ? 3.723 1.771 9.683 1.00 95.50 164 GLY A N 1
ATOM 1330 C CA . GLY A 1 164 ? 3.883 0.766 8.628 1.00 95.50 164 GLY A CA 1
ATOM 1331 C C . GLY A 1 164 ? 3.715 1.321 7.210 1.00 95.50 164 GLY A C 1
ATOM 1332 O O . GLY A 1 164 ? 4.317 0.793 6.284 1.00 95.50 164 GLY A O 1
ATOM 1333 N N . LEU A 1 165 ? 2.926 2.385 7.034 1.00 96.00 165 LEU A N 1
ATOM 1334 C CA . LEU A 1 165 ? 2.689 3.029 5.740 1.00 96.00 165 LEU A CA 1
ATOM 1335 C C . LEU A 1 165 ? 3.860 3.927 5.313 1.00 96.00 165 LEU A C 1
ATOM 1337 O O . LEU A 1 165 ? 4.117 4.061 4.124 1.00 96.00 165 LEU A O 1
ATOM 1341 N N . VAL A 1 166 ? 4.590 4.521 6.262 1.00 96.38 166 VAL A N 1
ATOM 1342 C CA . VAL A 1 166 ? 5.740 5.395 5.965 1.00 96.38 166 VAL A CA 1
ATOM 1343 C C . VAL A 1 166 ? 6.789 4.708 5.072 1.00 96.38 166 VAL A C 1
ATOM 1345 O O . VAL A 1 166 ? 7.161 5.315 4.071 1.00 96.38 166 VAL A O 1
ATOM 1348 N N . PRO A 1 167 ? 7.243 3.470 5.354 1.00 97.00 167 PRO A N 1
ATOM 1349 C CA . PRO A 1 167 ? 8.135 2.744 4.451 1.00 97.00 167 PRO A CA 1
ATOM 1350 C C . PRO A 1 167 ? 7.549 2.507 3.054 1.00 97.00 167 PRO A C 1
ATOM 1352 O O . PRO A 1 167 ? 8.292 2.594 2.088 1.00 97.00 167 PRO A O 1
ATOM 1355 N N . VAL A 1 168 ? 6.237 2.258 2.938 1.00 96.38 168 VAL A N 1
ATOM 1356 C CA . VAL A 1 168 ? 5.568 2.066 1.637 1.00 96.38 168 VAL A CA 1
ATOM 1357 C C . VAL A 1 168 ? 5.626 3.357 0.824 1.00 96.38 168 VAL A C 1
ATOM 1359 O O . VAL A 1 168 ? 6.124 3.344 -0.291 1.00 96.38 168 VAL A O 1
ATOM 1362 N N . ILE A 1 169 ? 5.218 4.488 1.413 1.00 94.31 169 ILE A N 1
ATOM 1363 C CA . ILE A 1 169 ? 5.265 5.805 0.750 1.00 94.31 169 ILE A CA 1
ATOM 1364 C C . ILE A 1 169 ? 6.704 6.186 0.394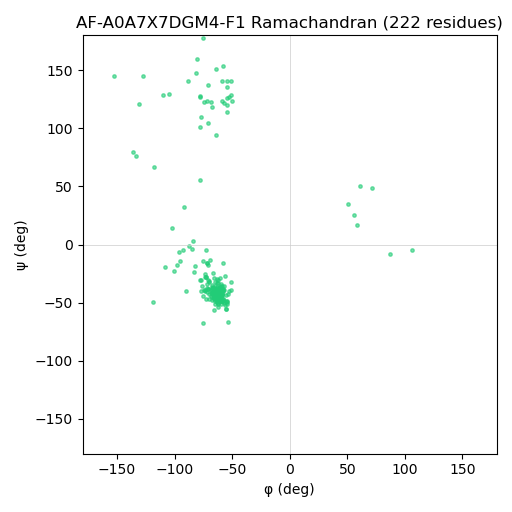 1.00 94.31 169 ILE A C 1
ATOM 1366 O O . ILE A 1 169 ? 6.965 6.733 -0.672 1.00 94.31 169 ILE A O 1
ATOM 1370 N N . PHE A 1 170 ? 7.654 5.926 1.293 1.00 95.00 170 PHE A N 1
ATOM 1371 C CA . PHE A 1 170 ? 9.057 6.197 1.010 1.00 95.00 170 PHE A CA 1
ATOM 1372 C C . PHE A 1 170 ? 9.533 5.403 -0.210 1.00 95.00 170 PHE A C 1
ATOM 1374 O O . PHE A 1 170 ? 10.163 5.979 -1.094 1.00 95.00 170 PHE A O 1
ATOM 1381 N N . SER A 1 171 ? 9.210 4.112 -0.278 1.00 95.00 171 SER A N 1
ATOM 1382 C CA . SER A 1 171 ? 9.583 3.288 -1.418 1.00 95.00 171 SER A CA 1
ATOM 1383 C C . SER A 1 171 ? 8.874 3.732 -2.699 1.00 95.00 171 SER A C 1
ATOM 1385 O O . SER A 1 171 ? 9.579 4.124 -3.617 1.00 95.00 171 SER A O 1
ATOM 1387 N N . GLY A 1 172 ? 7.543 3.798 -2.727 1.00 89.88 172 GLY A N 1
ATOM 1388 C CA . GLY A 1 172 ? 6.770 4.068 -3.949 1.00 89.88 172 GLY A CA 1
ATOM 1389 C C . GLY A 1 172 ? 6.746 5.499 -4.461 1.00 89.88 172 GLY A C 1
ATOM 1390 O O . GLY A 1 172 ? 6.326 5.748 -5.579 1.00 89.88 172 GLY A O 1
ATOM 1391 N N . LEU A 1 173 ? 7.170 6.472 -3.651 1.00 89.06 173 LEU A N 1
ATOM 1392 C CA . LEU A 1 173 ? 7.190 7.875 -4.074 1.00 89.06 173 LEU A CA 1
ATOM 1393 C C . LEU A 1 173 ? 8.597 8.460 -4.059 1.00 89.06 173 LEU A C 1
ATOM 1395 O O . LEU A 1 173 ? 9.019 9.115 -5.008 1.00 89.06 173 LEU A O 1
ATOM 1399 N N . VAL A 1 174 ? 9.341 8.284 -2.963 1.00 90.25 174 VAL A N 1
ATOM 1400 C CA . VAL A 1 174 ? 10.646 8.949 -2.829 1.00 90.25 174 VAL A CA 1
ATOM 1401 C C . VAL A 1 174 ? 11.690 8.263 -3.701 1.00 90.25 174 VAL A C 1
ATOM 1403 O O . VAL A 1 174 ? 12.453 8.962 -4.370 1.00 90.25 174 VAL A O 1
ATOM 1406 N N . LEU A 1 175 ? 11.737 6.925 -3.702 1.00 92.25 175 LEU A N 1
ATOM 1407 C CA . LEU A 1 175 ? 12.710 6.177 -4.505 1.00 92.25 175 LEU A CA 1
ATOM 1408 C C . LEU A 1 175 ? 12.426 6.257 -6.010 1.00 92.25 175 LEU A C 1
ATOM 1410 O O . LEU A 1 175 ? 13.389 6.320 -6.782 1.00 92.25 175 LEU A O 1
ATOM 1414 N N . ASP A 1 176 ? 11.154 6.361 -6.399 1.00 87.75 176 ASP A N 1
ATOM 1415 C CA . ASP A 1 176 ? 10.750 6.625 -7.785 1.00 87.75 176 ASP A CA 1
ATOM 1416 C C . ASP A 1 176 ? 11.266 7.991 -8.270 1.00 87.75 176 ASP A C 1
ATOM 1418 O O . ASP A 1 176 ? 12.003 8.093 -9.255 1.00 87.75 176 ASP A O 1
ATOM 1422 N N . ILE A 1 177 ? 11.029 9.058 -7.491 1.00 85.25 177 ILE A N 1
ATOM 1423 C CA . ILE A 1 177 ? 11.499 10.416 -7.824 1.00 85.25 177 ILE A CA 1
ATOM 1424 C C . ILE A 1 177 ? 13.027 10.471 -7.993 1.00 85.25 177 ILE A C 1
ATOM 1426 O O . ILE A 1 177 ? 13.529 11.182 -8.872 1.00 85.25 177 ILE A O 1
ATOM 1430 N N . VAL A 1 178 ? 13.788 9.738 -7.168 1.00 87.56 178 VAL A N 1
ATOM 1431 C CA . VAL A 1 178 ? 15.259 9.664 -7.296 1.00 87.56 178 VAL A CA 1
ATOM 1432 C C . VAL A 1 178 ? 15.739 8.626 -8.319 1.00 87.56 178 VAL A C 1
ATOM 1434 O O . VAL A 1 178 ? 16.947 8.489 -8.517 1.00 87.56 178 VAL A O 1
ATOM 1437 N N . ARG A 1 179 ? 14.814 7.956 -9.019 1.00 87.25 179 ARG A N 1
ATOM 1438 C CA . ARG A 1 179 ? 15.040 7.023 -10.133 1.00 87.25 179 ARG A CA 1
ATOM 1439 C C . ARG A 1 179 ? 15.865 5.797 -9.758 1.00 87.25 179 ARG A C 1
ATOM 1441 O O . ARG A 1 179 ? 16.824 5.446 -10.453 1.00 87.25 179 ARG A O 1
ATOM 1448 N N . VAL A 1 180 ? 15.485 5.123 -8.673 1.00 91.94 180 VAL A N 1
ATOM 1449 C CA . VAL A 1 180 ? 16.123 3.872 -8.225 1.00 91.94 180 VAL A CA 1
ATOM 1450 C C . VAL A 1 180 ? 15.106 2.715 -8.249 1.00 91.94 180 VAL A C 1
ATOM 1452 O O . VAL A 1 180 ? 14.793 2.151 -7.197 1.00 91.94 180 VAL A O 1
ATOM 1455 N N . PRO A 1 181 ? 14.633 2.297 -9.443 1.00 90.69 181 PRO A N 1
ATOM 1456 C CA . PRO A 1 181 ? 13.441 1.450 -9.603 1.00 90.69 181 PRO A CA 1
ATOM 1457 C C . PRO A 1 181 ? 13.577 0.066 -8.956 1.00 90.69 181 PRO A C 1
ATOM 1459 O O . PRO A 1 181 ? 12.618 -0.518 -8.464 1.00 90.69 181 PRO A O 1
ATOM 1462 N N . MET A 1 182 ? 14.798 -0.476 -8.903 1.00 92.75 182 MET A N 1
ATOM 1463 C CA . MET A 1 182 ? 15.048 -1.744 -8.211 1.00 92.75 182 MET A CA 1
ATOM 1464 C C . MET A 1 182 ? 14.874 -1.638 -6.699 1.00 92.75 182 MET A C 1
ATOM 1466 O O . MET A 1 182 ? 14.341 -2.557 -6.082 1.00 92.75 182 MET A O 1
ATOM 1470 N N . LEU A 1 183 ? 15.355 -0.548 -6.095 1.00 94.56 183 LEU A N 1
ATOM 1471 C CA . LEU A 1 183 ? 15.273 -0.356 -4.648 1.00 94.56 183 LEU A CA 1
ATOM 1472 C C . LEU A 1 183 ? 13.858 0.038 -4.226 1.00 94.56 183 LEU A C 1
ATOM 1474 O O . LEU A 1 183 ? 13.408 -0.384 -3.167 1.00 94.56 183 LEU A O 1
ATOM 1478 N N . GLU A 1 184 ? 13.179 0.815 -5.064 1.00 94.56 184 GLU A N 1
ATOM 1479 C CA . GLU A 1 184 ? 11.752 1.105 -4.979 1.00 94.56 184 GLU A CA 1
ATOM 1480 C C . GLU A 1 184 ? 10.936 -0.186 -4.911 1.00 94.56 184 GLU A C 1
ATOM 1482 O O . GLU A 1 184 ? 10.424 -0.504 -3.840 1.00 94.56 184 GLU A O 1
ATOM 1487 N N . ALA A 1 185 ? 10.928 -0.993 -5.978 1.00 93.94 185 ALA A N 1
ATOM 1488 C CA . ALA A 1 185 ? 10.090 -2.191 -6.054 1.00 93.94 185 ALA A CA 1
ATOM 1489 C C . ALA A 1 185 ? 10.419 -3.219 -4.955 1.00 93.94 185 ALA A C 1
ATOM 1491 O O . ALA A 1 185 ? 9.535 -3.824 -4.342 1.00 93.94 185 ALA A O 1
ATOM 1492 N N . ALA A 1 186 ? 11.709 -3.401 -4.655 1.00 94.50 186 ALA A N 1
ATOM 1493 C CA . ALA A 1 186 ? 12.160 -4.233 -3.542 1.00 94.50 186 ALA A CA 1
ATOM 1494 C C . ALA A 1 186 ? 11.658 -3.714 -2.187 1.00 94.50 186 ALA A C 1
ATOM 1496 O O . ALA A 1 186 ? 11.189 -4.489 -1.346 1.00 94.50 186 ALA A O 1
ATOM 1497 N N . GLY A 1 187 ? 11.802 -2.407 -1.970 1.00 95.88 187 GLY A N 1
ATOM 1498 C CA . GLY A 1 187 ? 11.438 -1.727 -0.738 1.00 95.88 187 GLY A CA 1
ATOM 1499 C C . GLY A 1 187 ? 9.936 -1.760 -0.500 1.00 95.88 187 GLY A C 1
ATOM 1500 O O . GLY A 1 187 ? 9.519 -2.131 0.595 1.00 95.88 187 GLY A O 1
ATOM 1501 N N . GLU A 1 188 ? 9.134 -1.475 -1.525 1.00 95.44 188 GLU A N 1
ATOM 1502 C CA . GLU A 1 188 ? 7.675 -1.539 -1.465 1.00 95.44 188 GLU A CA 1
ATOM 1503 C C . GLU A 1 188 ? 7.187 -2.933 -1.103 1.00 95.44 188 GLU A C 1
ATOM 1505 O O . GLU A 1 188 ? 6.407 -3.088 -0.165 1.00 95.44 188 GLU A O 1
ATOM 1510 N N . MET A 1 189 ? 7.699 -3.969 -1.774 1.00 95.81 189 MET A N 1
ATOM 1511 C CA . MET A 1 189 ? 7.261 -5.340 -1.531 1.00 95.81 189 MET A CA 1
ATOM 1512 C C . MET A 1 189 ? 7.492 -5.757 -0.070 1.00 95.81 189 MET A C 1
ATOM 1514 O O . MET A 1 189 ? 6.594 -6.324 0.566 1.00 95.81 189 MET A O 1
ATOM 1518 N N . ILE A 1 190 ? 8.664 -5.417 0.484 1.00 96.00 190 ILE A N 1
ATOM 1519 C CA . ILE A 1 190 ? 9.011 -5.654 1.892 1.00 96.00 190 ILE A CA 1
ATOM 1520 C C . ILE A 1 190 ? 8.143 -4.789 2.816 1.00 96.00 190 ILE A C 1
ATOM 1522 O O . ILE A 1 190 ? 7.569 -5.299 3.784 1.00 96.00 190 ILE A O 1
ATOM 1526 N N . ALA A 1 191 ? 8.019 -3.494 2.523 1.00 97.62 191 ALA A N 1
ATOM 1527 C CA . ALA A 1 191 ? 7.239 -2.541 3.304 1.00 97.62 191 ALA A CA 1
ATOM 1528 C C . ALA A 1 191 ? 5.761 -2.946 3.386 1.00 97.62 191 ALA A C 1
ATOM 1530 O O . ALA A 1 191 ? 5.168 -2.904 4.463 1.00 97.62 191 ALA A O 1
ATOM 1531 N N . MET A 1 192 ? 5.190 -3.432 2.287 1.00 97.44 192 MET A N 1
ATOM 1532 C CA . MET A 1 192 ? 3.824 -3.936 2.212 1.00 97.44 192 MET A CA 1
ATOM 1533 C C . MET A 1 192 ? 3.622 -5.189 3.062 1.00 97.44 192 MET A C 1
ATOM 1535 O O . MET A 1 192 ? 2.594 -5.324 3.731 1.00 97.44 192 MET A O 1
ATOM 1539 N N . THR A 1 193 ? 4.606 -6.088 3.110 1.00 97.44 193 THR A N 1
ATOM 1540 C CA . THR A 1 193 ? 4.561 -7.260 3.999 1.00 97.44 193 THR A CA 1
ATOM 1541 C C . THR A 1 193 ? 4.663 -6.859 5.469 1.00 97.44 193 THR A C 1
ATOM 1543 O O . THR A 1 193 ? 3.932 -7.397 6.306 1.00 97.44 193 THR A O 1
ATOM 1546 N N . ILE A 1 194 ? 5.491 -5.861 5.795 1.00 97.12 194 ILE A N 1
ATOM 1547 C CA . ILE A 1 194 ? 5.569 -5.284 7.145 1.00 97.12 194 ILE A CA 1
ATOM 1548 C C . ILE A 1 194 ? 4.240 -4.624 7.529 1.00 97.12 194 ILE A C 1
ATOM 1550 O O . ILE A 1 194 ? 3.709 -4.894 8.609 1.00 97.12 194 ILE A O 1
ATOM 1554 N N . LEU A 1 195 ? 3.665 -3.798 6.652 1.00 97.88 195 LEU A N 1
ATOM 1555 C CA . LEU A 1 195 ? 2.383 -3.139 6.886 1.00 97.88 195 LEU A CA 1
ATOM 1556 C C . LEU A 1 195 ? 1.265 -4.168 7.091 1.00 97.88 195 LEU A C 1
ATOM 1558 O O . LEU A 1 195 ? 0.507 -4.066 8.058 1.00 97.88 195 LEU A O 1
ATOM 1562 N N . LEU A 1 196 ? 1.206 -5.212 6.259 1.00 97.62 196 LEU A N 1
ATOM 1563 C CA . LEU A 1 196 ? 0.268 -6.319 6.432 1.00 97.62 196 LEU A CA 1
ATOM 1564 C C . LEU A 1 196 ? 0.443 -6.999 7.797 1.00 97.62 196 LEU A C 1
ATOM 1566 O O . LEU A 1 196 ? -0.546 -7.226 8.502 1.00 97.62 196 LEU A O 1
ATOM 1570 N N . ALA A 1 197 ? 1.683 -7.296 8.199 1.00 96.44 197 ALA A N 1
ATOM 1571 C CA . ALA A 1 197 ? 1.978 -7.887 9.502 1.00 96.44 197 ALA A CA 1
ATOM 1572 C C . ALA A 1 197 ? 1.475 -6.996 10.650 1.00 96.44 197 ALA A C 1
ATOM 1574 O O . ALA A 1 197 ? 0.830 -7.486 11.582 1.00 96.44 197 ALA A O 1
ATOM 1575 N N . VAL A 1 198 ? 1.697 -5.681 10.552 1.00 95.75 198 VAL A N 1
ATOM 1576 C CA . VAL A 1 198 ? 1.193 -4.693 11.512 1.00 95.75 198 VAL A CA 1
ATOM 1577 C C . VAL A 1 198 ? -0.335 -4.711 11.566 1.00 95.75 198 VAL A C 1
ATOM 1579 O O . VAL A 1 198 ? -0.901 -4.800 12.658 1.00 95.75 198 VAL A O 1
ATOM 1582 N N . VAL A 1 199 ? -1.020 -4.678 10.420 1.00 95.06 199 VAL A N 1
ATOM 1583 C CA . VAL A 1 199 ? -2.491 -4.702 10.349 1.00 95.06 199 VAL A CA 1
ATOM 1584 C C . VAL A 1 199 ? -3.050 -5.967 11.002 1.00 95.06 199 VAL A C 1
ATOM 1586 O O . VAL A 1 199 ? -3.931 -5.879 11.865 1.00 95.06 199 VAL A O 1
ATOM 1589 N N . LEU A 1 200 ? -2.509 -7.137 10.653 1.00 93.94 200 LEU A N 1
ATOM 1590 C CA . LEU A 1 200 ? -2.927 -8.429 11.203 1.00 93.94 200 LEU A CA 1
ATOM 1591 C C . LEU A 1 200 ? -2.689 -8.511 12.715 1.00 93.94 200 LEU A C 1
ATOM 1593 O O . LEU A 1 200 ? -3.585 -8.910 13.468 1.00 93.94 200 LEU A O 1
ATOM 1597 N N . TRP A 1 201 ? -1.507 -8.099 13.178 1.00 92.81 201 TRP A N 1
ATOM 1598 C CA . TRP A 1 201 ? -1.157 -8.110 14.596 1.00 92.81 201 TRP A CA 1
ATOM 1599 C C . TRP A 1 201 ? -2.056 -7.176 15.409 1.00 92.81 201 TRP A C 1
ATOM 1601 O O . TRP A 1 201 ? -2.634 -7.586 16.419 1.00 92.81 201 TRP A O 1
ATOM 1611 N N . ARG A 1 202 ? -2.241 -5.932 14.955 1.00 90.75 202 ARG A N 1
ATOM 1612 C CA . ARG A 1 202 ? -3.080 -4.945 15.649 1.00 90.75 202 ARG A CA 1
ATOM 1613 C C . ARG A 1 202 ? -4.549 -5.346 15.665 1.00 90.75 202 ARG A C 1
ATOM 1615 O O . ARG A 1 202 ? -5.206 -5.153 16.690 1.00 90.75 202 ARG A O 1
ATOM 1622 N N . TYR A 1 203 ? -5.049 -5.928 14.577 1.00 89.00 203 TYR A N 1
ATOM 1623 C CA . TYR A 1 203 ? -6.399 -6.479 14.532 1.00 89.00 203 TYR A CA 1
ATOM 1624 C C . TYR A 1 203 ? -6.582 -7.598 15.565 1.00 89.00 203 TYR A C 1
ATOM 1626 O O . TYR A 1 203 ? -7.536 -7.551 16.341 1.00 89.00 203 TYR A O 1
ATOM 1634 N N . ARG A 1 204 ? -5.641 -8.550 15.645 1.00 89.00 204 ARG A N 1
ATOM 1635 C CA . ARG A 1 204 ? -5.676 -9.633 16.642 1.00 89.00 204 ARG A CA 1
ATOM 1636 C C . ARG A 1 204 ? -5.664 -9.092 18.071 1.00 89.00 204 ARG A C 1
ATOM 1638 O O . ARG A 1 204 ? -6.551 -9.427 18.847 1.00 89.00 204 ARG A O 1
ATOM 1645 N N . VAL A 1 205 ? -4.719 -8.206 18.396 1.00 87.62 205 VAL A N 1
ATOM 1646 C CA . VAL A 1 205 ? -4.621 -7.606 19.740 1.00 87.62 205 VAL A CA 1
ATOM 1647 C C . VAL A 1 205 ? -5.909 -6.877 20.118 1.00 87.62 205 VAL A C 1
ATOM 1649 O O . VAL A 1 205 ? -6.344 -6.953 21.262 1.00 87.62 205 VAL A O 1
ATOM 1652 N N . ARG A 1 206 ? -6.544 -6.172 19.173 1.00 84.88 206 ARG A N 1
ATOM 1653 C CA . ARG A 1 206 ? -7.807 -5.478 19.442 1.00 84.88 206 ARG A CA 1
ATOM 1654 C C . ARG A 1 206 ? -8.983 -6.439 19.611 1.00 84.88 206 ARG A C 1
ATOM 1656 O O . ARG A 1 206 ? -9.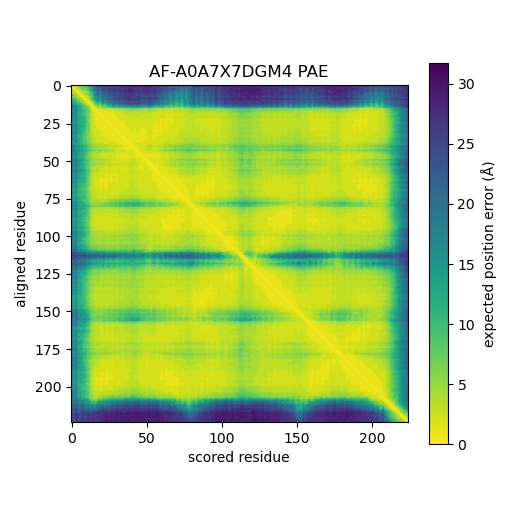840 -6.166 20.446 1.00 84.88 206 ARG A O 1
ATOM 1663 N N . ARG A 1 207 ? -9.023 -7.526 18.839 1.00 84.19 207 ARG A N 1
ATOM 1664 C CA . ARG A 1 207 ? -10.055 -8.566 18.937 1.00 84.19 207 ARG A CA 1
ATOM 1665 C C . ARG A 1 207 ? -10.050 -9.270 20.274 1.00 84.19 207 ARG A C 1
ATOM 1667 O O . ARG A 1 207 ? -11.114 -9.504 20.833 1.00 84.19 207 ARG A O 1
ATOM 1674 N N . ASP A 1 208 ? -8.859 -9.563 20.766 1.00 83.88 208 ASP A N 1
ATOM 1675 C CA . ASP A 1 208 ? -8.676 -10.322 21.994 1.00 83.88 208 ASP A CA 1
ATOM 1676 C C . ASP A 1 208 ? -8.746 -9.401 23.244 1.00 83.88 208 ASP A C 1
ATOM 1678 O O . ASP A 1 208 ? -8.710 -9.882 24.375 1.00 83.88 208 ASP A O 1
ATOM 1682 N N . ALA A 1 209 ? -8.870 -8.075 23.066 1.00 80.50 209 ALA A N 1
ATOM 1683 C CA . ALA A 1 209 ? -8.977 -7.107 24.158 1.00 80.50 209 ALA A CA 1
ATOM 1684 C C . ALA A 1 209 ? -10.408 -7.009 24.734 1.00 80.50 209 ALA A C 1
ATOM 1686 O O . ALA A 1 209 ? -11.382 -7.086 23.979 1.00 80.50 209 ALA A O 1
ATOM 1687 N N . PRO A 1 210 ? -10.563 -6.732 26.046 1.00 74.06 210 PRO A N 1
ATOM 1688 C CA . PRO A 1 210 ? -11.869 -6.485 26.652 1.00 74.06 210 PRO A CA 1
ATOM 1689 C C . PRO A 1 210 ? -12.617 -5.311 25.990 1.00 74.06 210 PRO A C 1
ATOM 1691 O O . PRO A 1 210 ? -11.981 -4.383 25.465 1.00 74.06 210 PRO A O 1
ATOM 1694 N N . PRO A 1 211 ? -13.963 -5.292 26.043 1.00 70.69 211 PRO A N 1
ATOM 1695 C CA . PRO A 1 211 ? -14.747 -4.151 25.586 1.00 70.69 211 PRO A CA 1
ATOM 1696 C C . PRO A 1 211 ? -14.284 -2.872 26.287 1.00 70.69 211 PRO A C 1
ATOM 1698 O O . PRO A 1 211 ? -14.081 -2.858 27.499 1.00 70.69 211 PRO A O 1
ATOM 1701 N N . VAL A 1 212 ? -14.134 -1.781 25.533 1.00 65.38 212 VAL A N 1
ATOM 1702 C CA . VAL A 1 212 ? -13.872 -0.469 26.143 1.00 65.38 212 VAL A CA 1
ATOM 1703 C C . VAL A 1 212 ? -15.148 -0.065 26.888 1.00 65.38 212 VAL A C 1
ATOM 1705 O O . VAL A 1 212 ? -16.195 -0.013 26.235 1.00 65.38 212 VAL A O 1
ATOM 1708 N N . PRO A 1 213 ? -15.096 0.201 28.208 1.00 58.12 213 PRO A N 1
ATOM 1709 C CA . PRO A 1 213 ? -16.266 0.628 28.965 1.00 58.12 213 PRO A CA 1
ATOM 1710 C C . PRO A 1 213 ? -16.898 1.859 28.320 1.00 58.12 213 PRO A C 1
ATOM 1712 O O . PRO A 1 213 ? -16.191 2.750 27.837 1.00 58.12 213 PRO A O 1
ATOM 1715 N N . ALA A 1 214 ? -18.230 1.912 28.292 1.00 56.53 214 ALA A N 1
ATOM 1716 C CA . ALA A 1 214 ? -18.924 3.099 27.817 1.00 56.53 214 ALA A CA 1
ATOM 1717 C C . ALA A 1 214 ? -18.517 4.315 28.678 1.00 56.53 214 ALA A C 1
ATOM 1719 O O . ALA A 1 214 ? -18.372 4.169 29.897 1.00 56.53 214 ALA A O 1
ATOM 1720 N N . PRO A 1 215 ? -18.336 5.508 28.081 1.00 49.59 215 PRO A N 1
ATOM 1721 C CA . PRO A 1 215 ? -18.095 6.723 28.853 1.00 49.59 215 PRO A CA 1
ATOM 1722 C C . PRO A 1 215 ? -19.220 6.904 29.882 1.00 49.59 215 PRO A C 1
ATOM 1724 O O . PRO A 1 215 ? -20.385 6.967 29.498 1.00 49.59 215 PRO A O 1
ATOM 1727 N N . GLY A 1 216 ? -18.879 6.938 31.174 1.00 58.81 216 GLY A N 1
ATOM 1728 C CA . GLY A 1 216 ? -19.846 7.065 32.275 1.00 58.81 216 GLY A CA 1
ATOM 1729 C C . GLY A 1 216 ? -20.099 5.795 33.096 1.00 58.81 216 GLY A C 1
ATOM 1730 O O . GLY A 1 216 ? -20.769 5.877 34.118 1.00 58.81 216 GLY A O 1
ATOM 1731 N N . ALA A 1 217 ? -19.524 4.643 32.732 1.00 55.72 217 ALA A N 1
ATOM 1732 C CA . ALA A 1 217 ? -19.539 3.443 33.575 1.00 55.72 217 ALA A CA 1
ATOM 1733 C C . ALA A 1 217 ? -18.500 3.537 34.715 1.00 55.72 217 ALA A C 1
ATOM 1735 O O . ALA A 1 217 ? -17.620 2.689 34.846 1.00 55.72 217 ALA A O 1
ATOM 1736 N N . HIS A 1 218 ? -18.564 4.595 35.525 1.00 54.81 218 HIS A N 1
ATOM 1737 C CA . HIS A 1 218 ? -17.963 4.545 36.852 1.00 54.81 218 HIS A CA 1
ATOM 1738 C C . HIS A 1 218 ? -18.882 3.692 37.721 1.00 54.81 218 HIS A C 1
ATOM 1740 O O . HIS A 1 218 ? -20.079 3.963 37.810 1.00 54.81 218 HIS A O 1
ATOM 1746 N N . ALA A 1 219 ? -18.328 2.627 38.302 1.00 56.75 219 ALA A N 1
ATOM 1747 C CA . ALA A 1 219 ? -19.017 1.834 39.304 1.00 56.75 219 ALA A CA 1
ATOM 1748 C C . ALA A 1 219 ? -19.570 2.786 40.369 1.00 56.75 219 ALA A C 1
ATOM 1750 O O . ALA A 1 219 ? -18.816 3.580 40.937 1.00 56.75 219 ALA A O 1
ATOM 1751 N N . LEU A 1 220 ? -20.886 2.733 40.589 1.00 56.66 220 LEU A N 1
ATOM 1752 C CA . LEU A 1 220 ? -21.499 3.395 41.731 1.00 56.66 220 LEU A CA 1
ATOM 1753 C C . LEU A 1 220 ? -20.709 2.961 42.974 1.00 56.66 220 LEU A C 1
ATOM 1755 O O . LEU A 1 220 ? -20.476 1.756 43.129 1.00 56.66 220 LEU A O 1
ATOM 1759 N N . PRO A 1 221 ? -20.246 3.896 43.822 1.00 58.12 221 PRO A N 1
ATOM 1760 C CA . PRO A 1 221 ? -19.617 3.511 45.070 1.00 58.12 221 PRO A CA 1
ATOM 1761 C C . PRO A 1 221 ? -20.627 2.655 45.829 1.00 58.12 221 PRO A C 1
ATOM 1763 O O . PRO A 1 221 ? -21.762 3.076 46.052 1.00 58.12 221 PRO A O 1
ATOM 1766 N N . MET A 1 222 ? -20.230 1.426 46.152 1.00 54.66 222 MET A N 1
ATOM 1767 C CA . MET A 1 222 ? -20.991 0.561 47.042 1.00 54.66 222 MET A CA 1
ATOM 1768 C C . MET A 1 222 ? -20.990 1.251 48.404 1.00 54.66 222 MET A C 1
ATOM 1770 O O . MET A 1 222 ? -20.023 1.152 49.155 1.00 54.66 222 MET A O 1
ATOM 1774 N N . THR A 1 223 ? -22.029 2.035 48.673 1.00 60.84 223 THR A N 1
ATOM 1775 C CA . THR A 1 223 ? -22.296 2.569 50.001 1.00 60.84 223 THR A CA 1
ATOM 1776 C C . THR A 1 223 ? -22.749 1.395 50.857 1.00 60.84 223 THR A C 1
ATOM 1778 O O . THR A 1 223 ? -23.851 0.879 50.662 1.00 60.84 223 THR A O 1
ATOM 1781 N N . SER A 1 224 ? -21.847 0.933 51.722 1.00 61.84 224 SER A N 1
ATOM 1782 C CA . SER A 1 224 ? -22.148 0.105 52.891 1.00 61.84 224 SER A CA 1
ATOM 1783 C C . SER A 1 224 ? -22.935 0.892 53.927 1.00 61.84 224 SER A C 1
ATOM 1785 O O . SER A 1 224 ? -22.552 2.070 54.124 1.00 61.84 224 SER A O 1
#

Sequence (224 aa):
MKVALKSFWCQIPDFNPMAILGFFVLADALAWLLYGFYTQDILTSRFFHIARDRGFGEIVQYPKFGVMIAVLVRARRQWPSRLVNAWLILFTVMLLDDAIGIHEAIGGWLLPEPSAHWRGLRLKDLAEAAAIAALEGGTFLYMAYCHFREPPAKRVFSWWFIAGLVPVIFSGLVLDIVRVPMLEAAGEMIAMTILLAVVLWRYRVRRDAPPVPAPGAHALPMTS

Solvent-accessible surface area (backbone atoms only — not comparable to full-atom values): 12220 Å² total; per-residue (Å²): 111,77,66,59,54,54,52,60,63,69,64,56,73,80,79,54,56,64,61,54,49,50,51,53,54,52,50,53,51,47,39,52,51,44,25,52,37,32,79,68,68,73,40,85,59,66,49,35,37,52,64,31,90,89,7,53,40,48,63,62,46,54,58,48,46,52,49,53,43,54,50,35,59,53,42,39,74,76,56,75,44,70,42,46,52,28,50,40,49,34,51,48,50,47,47,50,31,70,77,70,39,49,30,54,53,49,5,44,68,76,38,67,57,88,81,46,66,54,98,88,40,48,46,34,61,55,34,21,53,50,33,39,48,54,55,51,43,45,34,46,51,52,26,50,54,33,44,78,68,53,60,70,90,71,36,62,64,53,55,53,51,50,62,28,43,49,48,28,51,44,15,70,47,53,28,48,76,71,68,38,51,64,59,14,40,54,38,26,57,52,22,49,52,50,28,44,48,48,52,47,50,52,50,52,58,57,68,77,44,78,81,80,76,61,93,81,75,66,78,75,78,82,80,126